Protein AF-A0AAW6KPS1-F1 (afdb_monomer)

Secondary structure (DSSP, 8-state):
-----HHHHHHHHHTTT-----EEEEETTEEEEE----------SHHHHHH-EEE-TTS-EEEHHHH---------S---EETTEE---------SS-HHHHHHHHHHHHTTS---TT------SHHHHHHHHHHHHHHHHHHHHHHHHHHHHHHHSSSHHHHHHHTTHHHHHHHHHHHHHHHT----HHHHHHHHHHHHHHHHHHHHHHHHHHHHHHTT--HHHHHHHHHHHHHHHHHHHHHHHHH-

Foldseek 3Di:
DQQDDPVLVVCVVVVLVDFDFPAWDDDPNDTHGHTDDDDRPDDPDQVSQQQDWDAGPVRDTDGCVVVDDDDDDDDDPDFDDDPNDTDDDDDDDDPDPCPPVVVVVVVVVVVPDDDDPPDDDDDDDPNVVQVVLVVVLVVVLVVVLVVQQVVVCVVVVHNPLSVVLCVCLVVLVVVLVVVCVVVVHDDGSVSSVVSSVSSVLSSVLSVQLSVQLVVVVVVPDDSVVSNVVSCVVSVVVNVVSVCVVVVD

Sequence (248 aa):
KLGLTASQISQALMKETSQAPLTTVKKDGKDLDVTIKTEEETYKSVKDLENKKITTPTGQEVKIGDVAKVKEGTTSDTISKRDGKIYADVTAEVTSDNVTAVSVDVQKNIDKIELPDNVTIDTGGVSADIEDSFTKLGLAMLAAVAIVYLVLVITFGGALAPFAILFSLPFTIIGALVGLYVSGETISLNAMIGMLMLIGIVVTNAIVLIDRVIHKEAEGLSTREALLEAGSTRLRPILMTAIATIGA

Radius of gyration: 36.43 Å; Cα contacts (8 Å, |Δi|>4): 151; chains: 1; bounding box: 69×39×101 Å

Mean predicted aligned error: 13.45 Å

Nearest PDB structures (foldseek):
  5t0o-assembly1_B  TM=7.099E-01  e=2.312E-05  Campylobacter jejuni
  8gjk-assembly1_A  TM=7.133E-01  e=1.063E-04  Campylobacter jejuni
  5lq3-assembly1_C  TM=7.470E-01  e=4.125E-04  Campylobacter jejuni
  7wlv-assembly2_E  TM=6.513E-01  e=4.888E-04  Burkholderia pseudomallei K96243
  8gk0-assembly1_B  TM=6.507E-01  e=2.817E-03  Campylobacter jejuni

Solvent-accessible surface area (backbone atoms only — not comparable to full-atom values): 15202 Å² total; per-residue (Å²): 141,68,87,72,49,74,67,59,57,50,48,70,60,46,64,73,77,53,76,64,64,76,48,73,46,81,54,97,92,38,82,40,76,42,57,76,86,67,84,75,84,75,72,88,45,74,66,54,54,32,63,37,71,45,74,33,94,85,70,48,76,43,39,38,53,82,77,44,88,85,76,92,79,90,75,77,95,69,86,50,67,59,95,88,38,80,60,81,91,83,86,82,85,80,91,59,94,56,55,68,63,52,52,52,55,50,48,61,55,54,75,69,56,89,67,62,100,88,61,82,90,77,82,69,62,72,66,40,55,48,51,53,48,52,53,53,50,53,51,48,48,54,50,48,52,52,51,51,42,52,54,35,28,67,72,66,74,40,64,64,65,35,50,61,42,56,66,49,49,65,57,53,52,52,50,51,53,51,48,30,61,74,72,70,50,71,95,40,74,67,52,51,54,51,50,55,50,47,53,55,54,54,44,53,57,39,50,59,43,51,52,44,24,52,52,33,38,74,75,68,40,53,71,70,55,14,47,52,53,30,47,66,67,44,47,61,60,51,51,52,52,51,50,49,65,73,74,106

Structure (mmCIF, N/CA/C/O backbone):
data_AF-A0AAW6KPS1-F1
#
_entry.id   AF-A0AAW6KPS1-F1
#
loop_
_atom_site.group_PDB
_atom_site.id
_atom_site.type_symbol
_atom_site.label_atom_id
_atom_site.label_alt_id
_atom_site.label_comp_id
_atom_site.label_asym_id
_atom_site.label_entity_id
_atom_site.label_seq_id
_atom_site.pdbx_PDB_ins_code
_atom_site.Cartn_x
_atom_site.Cartn_y
_atom_site.Cartn_z
_atom_site.occupancy
_atom_site.B_iso_or_equiv
_atom_site.auth_seq_id
_atom_site.auth_comp_id
_atom_site.auth_asym_id
_atom_site.auth_atom_id
_atom_site.pdbx_PDB_model_num
ATOM 1 N N . LYS A 1 1 ? -42.281 17.249 51.546 1.00 60.38 1 LYS A N 1
ATOM 2 C CA . LYS A 1 1 ? -42.516 16.682 52.899 1.00 60.38 1 LYS A CA 1
ATOM 3 C C . LYS A 1 1 ? -41.249 16.530 53.759 1.00 60.38 1 LYS A C 1
ATOM 5 O O . LYS A 1 1 ? -41.422 16.400 54.955 1.00 60.38 1 LYS A O 1
ATOM 10 N N . LEU A 1 2 ? -40.019 16.635 53.227 1.00 70.69 2 LEU A N 1
ATOM 11 C CA . LEU A 1 2 ? -38.772 16.620 54.030 1.00 70.69 2 LEU A CA 1
ATOM 12 C C . LEU A 1 2 ? -37.748 17.709 53.622 1.00 70.69 2 LEU A C 1
ATOM 14 O O . LEU A 1 2 ? -36.603 17.680 54.052 1.00 70.69 2 LEU A O 1
ATOM 18 N N . GLY A 1 3 ? -38.133 18.654 52.751 1.00 74.62 3 GLY A N 1
ATOM 19 C CA . GLY A 1 3 ? -37.259 19.753 52.300 1.00 74.62 3 GLY A CA 1
ATOM 20 C C . GLY A 1 3 ? -36.049 19.345 51.444 1.00 74.62 3 GLY A C 1
ATOM 21 O O . GLY A 1 3 ? -35.244 20.204 51.107 1.00 74.62 3 GLY A O 1
ATOM 22 N N . LEU A 1 4 ? -35.917 18.062 51.095 1.00 79.69 4 LEU A N 1
ATOM 23 C CA . LEU A 1 4 ? -34.820 17.532 50.286 1.00 79.69 4 LEU A CA 1
ATOM 24 C C . LEU A 1 4 ? -35.050 17.746 48.786 1.00 79.69 4 LEU A C 1
ATOM 26 O O . LEU A 1 4 ? -36.141 17.497 48.269 1.00 79.69 4 LEU A O 1
ATOM 30 N N . THR A 1 5 ? -33.992 18.153 48.091 1.00 85.06 5 THR A N 1
ATOM 31 C CA . THR A 1 5 ? -33.930 18.227 46.625 1.00 85.06 5 THR A CA 1
ATOM 32 C C . THR A 1 5 ? -33.219 17.003 46.048 1.00 85.06 5 THR A C 1
ATOM 34 O O . THR A 1 5 ? -32.382 16.393 46.713 1.00 85.06 5 THR A O 1
ATOM 37 N N . ALA A 1 6 ? -33.493 16.671 44.782 1.00 83.00 6 ALA A N 1
ATOM 38 C CA . ALA A 1 6 ? -32.802 15.578 44.089 1.00 83.00 6 ALA A CA 1
ATOM 39 C C . ALA A 1 6 ? -31.271 15.760 44.100 1.00 83.00 6 ALA A C 1
ATOM 41 O O . ALA A 1 6 ? -30.541 14.808 44.343 1.00 83.00 6 ALA A O 1
ATOM 42 N N . SER A 1 7 ? -30.793 16.999 43.940 1.00 81.62 7 SER A N 1
ATOM 43 C CA . SER A 1 7 ? -29.361 17.326 43.979 1.00 81.62 7 SER A CA 1
ATOM 44 C C . SER A 1 7 ? -28.717 17.022 45.339 1.00 81.62 7 SER A C 1
ATOM 46 O O . SER A 1 7 ? -27.614 16.485 45.390 1.00 81.62 7 SER A O 1
ATOM 48 N N . GLN A 1 8 ? -29.416 17.288 46.449 1.00 81.31 8 GLN A N 1
ATOM 49 C CA . GLN A 1 8 ? -28.918 16.973 47.797 1.00 81.31 8 GLN A CA 1
ATOM 50 C C . GLN A 1 8 ? -28.810 15.463 48.037 1.00 81.31 8 GLN A C 1
ATOM 52 O O . GLN A 1 8 ? -27.848 15.011 48.652 1.00 81.31 8 GLN A O 1
ATOM 57 N N . ILE A 1 9 ? -29.766 14.685 47.521 1.00 82.75 9 ILE A N 1
ATOM 58 C CA . ILE A 1 9 ? -29.731 13.219 47.593 1.00 82.75 9 ILE A CA 1
ATOM 59 C C . ILE A 1 9 ? -28.563 12.683 46.750 1.00 82.75 9 ILE A C 1
ATOM 61 O O . ILE A 1 9 ? -27.785 11.865 47.235 1.00 82.75 9 ILE A O 1
ATOM 65 N N . SER A 1 10 ? -28.376 13.197 45.529 1.00 81.44 10 SER A N 1
ATOM 66 C CA . SER A 1 10 ? -27.253 12.815 44.663 1.00 81.44 10 SER A CA 1
ATOM 67 C C . SER A 1 10 ? -25.896 13.164 45.274 1.00 81.44 10 SER A C 1
ATOM 69 O O . SER A 1 10 ? -25.000 12.331 45.269 1.00 81.44 10 SER A O 1
ATOM 71 N N . GLN A 1 11 ? -25.732 14.356 45.857 1.00 79.12 11 GLN A N 1
ATOM 72 C CA . GLN A 1 11 ? -24.479 14.742 46.515 1.00 79.12 11 GLN A CA 1
ATOM 73 C C . GLN A 1 11 ? -24.157 13.849 47.715 1.00 79.12 11 GLN A C 1
ATOM 75 O O . GLN A 1 11 ? -23.003 13.469 47.880 1.00 79.12 11 GLN A O 1
ATOM 80 N N . ALA A 1 12 ? -25.154 13.476 48.524 1.00 78.38 12 ALA A N 1
ATOM 81 C CA . ALA A 1 12 ? -24.959 12.561 49.649 1.00 78.38 12 ALA A CA 1
ATOM 82 C C . ALA A 1 12 ? -24.510 11.155 49.205 1.00 78.38 12 ALA A C 1
ATOM 84 O O . ALA A 1 12 ? -23.782 10.489 49.935 1.00 78.38 12 ALA A O 1
ATOM 85 N N . LEU A 1 13 ? -24.912 10.721 48.007 1.00 77.50 13 LEU A N 1
ATOM 86 C CA . LEU A 1 13 ? -24.476 9.459 47.404 1.00 77.50 13 LEU A CA 1
ATOM 87 C C . LEU A 1 13 ? -23.103 9.571 46.717 1.00 77.50 13 LEU A C 1
ATOM 89 O O . LEU A 1 13 ? -22.304 8.650 46.808 1.00 77.50 13 LEU A O 1
ATOM 93 N N . MET A 1 14 ? -22.797 10.702 46.072 1.00 68.31 14 MET A N 1
ATOM 94 C CA . MET A 1 14 ? -21.540 10.902 45.331 1.00 68.31 14 MET A CA 1
ATOM 95 C C . MET A 1 14 ? -20.333 11.223 46.222 1.00 68.31 14 MET A C 1
ATOM 97 O O . MET A 1 14 ? -19.199 10.948 45.830 1.00 68.31 14 MET A O 1
ATOM 101 N N . LYS A 1 15 ? -20.552 11.816 47.404 1.00 63.25 15 LYS A N 1
ATOM 102 C CA . LYS A 1 15 ? -19.477 12.269 48.309 1.00 63.25 15 LYS A CA 1
ATOM 103 C C . LYS A 1 15 ? -18.583 11.130 48.819 1.00 63.25 15 LYS A C 1
ATOM 105 O O . LYS A 1 15 ? -17.472 11.398 49.257 1.00 63.25 15 LYS A O 1
ATOM 110 N N . GLU A 1 16 ? -19.054 9.889 48.748 1.00 59.72 16 GLU A N 1
ATOM 111 C CA . GLU A 1 16 ? -18.288 8.693 49.122 1.00 59.72 16 GLU A CA 1
ATOM 112 C C . GLU A 1 16 ? -17.584 8.019 47.942 1.00 59.72 16 GLU A C 1
ATOM 114 O O . GLU A 1 16 ? -16.563 7.373 48.142 1.00 59.72 16 GLU A O 1
ATOM 119 N N . THR A 1 17 ? -18.075 8.188 46.712 1.00 57.41 17 THR A N 1
ATOM 120 C CA . THR A 1 17 ? -17.487 7.536 45.528 1.00 57.41 17 THR A CA 1
ATOM 121 C C . THR A 1 17 ? -16.311 8.325 44.941 1.00 57.41 17 THR A C 1
ATOM 123 O O . THR A 1 17 ? -15.482 7.760 44.237 1.00 57.41 17 THR A O 1
ATOM 126 N N . SER A 1 18 ? -16.206 9.630 45.222 1.00 56.53 18 SER A N 1
ATOM 127 C CA . SER A 1 18 ? -15.164 10.497 44.658 1.00 56.53 18 SER A CA 1
ATOM 128 C C . SER A 1 18 ? -14.211 11.014 45.738 1.00 56.53 18 SER A C 1
ATOM 130 O O . SER A 1 18 ? -14.524 11.974 46.443 1.00 56.53 18 SER A O 1
ATOM 132 N N . GLN A 1 19 ? -13.012 10.430 45.826 1.00 62.53 19 GLN A N 1
ATOM 133 C CA . GLN A 1 19 ? -11.912 10.934 46.658 1.00 62.53 19 GLN A CA 1
ATOM 134 C C . GLN A 1 19 ? -11.287 12.182 46.015 1.00 62.53 19 GLN A C 1
ATOM 136 O O . GLN A 1 19 ? -10.220 12.124 45.408 1.00 62.53 19 GLN A O 1
ATOM 141 N N . ALA A 1 20 ? -11.967 13.324 46.110 1.00 67.31 20 ALA A N 1
ATOM 142 C CA . ALA A 1 20 ? -11.367 14.590 45.704 1.00 67.31 20 ALA A CA 1
ATOM 143 C C . ALA A 1 20 ? -10.160 14.916 46.613 1.00 67.31 20 ALA A C 1
ATOM 145 O O . ALA A 1 20 ? -10.249 14.718 47.832 1.00 67.31 20 ALA A O 1
ATOM 146 N N . PRO A 1 21 ? -9.040 15.417 46.061 1.00 74.62 21 PRO A N 1
ATOM 147 C CA . PRO A 1 21 ? -7.903 15.845 46.866 1.00 74.62 21 PRO A CA 1
ATOM 148 C C . PRO A 1 21 ? -8.299 17.035 47.742 1.00 74.62 21 PRO A C 1
ATOM 150 O O . PRO A 1 21 ? -8.925 17.988 47.282 1.00 74.62 21 PRO A O 1
ATOM 153 N N . LEU A 1 22 ? -7.963 16.965 49.030 1.00 79.62 22 LEU A N 1
ATOM 154 C CA . LEU A 1 22 ? -8.301 18.004 50.008 1.00 79.62 22 LEU A CA 1
ATOM 155 C C . LEU A 1 22 ? -7.298 19.150 49.988 1.00 79.62 22 LEU A C 1
ATOM 157 O O . LEU A 1 22 ? -7.648 20.294 50.265 1.00 79.62 22 LEU A O 1
ATOM 161 N N . THR A 1 23 ? -6.038 18.821 49.719 1.00 83.50 23 THR A N 1
ATOM 162 C CA . THR A 1 23 ? -4.939 19.774 49.611 1.00 83.50 23 THR A CA 1
ATOM 163 C C . THR A 1 23 ? -3.799 19.148 48.820 1.00 83.50 23 THR A C 1
ATOM 165 O O . THR A 1 23 ? -3.773 17.935 48.610 1.00 83.50 23 THR A O 1
ATOM 168 N N . THR A 1 24 ? -2.835 19.968 48.430 1.00 86.88 24 THR A N 1
ATOM 169 C CA . THR A 1 24 ? -1.625 19.546 47.731 1.00 86.88 24 THR A CA 1
ATOM 170 C C . THR A 1 24 ? -0.416 19.951 48.575 1.00 86.88 24 THR A C 1
ATOM 172 O O . THR A 1 24 ? -0.350 21.068 49.090 1.00 86.88 24 THR A O 1
ATOM 175 N N . VAL A 1 25 ? 0.542 19.044 48.760 1.00 90.69 25 VAL A N 1
ATOM 176 C CA . VAL A 1 25 ? 1.755 19.255 49.563 1.00 90.69 25 VAL A CA 1
ATOM 177 C C . VAL A 1 25 ? 2.986 19.109 48.677 1.00 90.69 25 VAL A C 1
ATOM 179 O O . VAL A 1 25 ? 3.124 18.122 47.960 1.00 90.69 25 VAL A O 1
ATOM 182 N N . LYS A 1 26 ? 3.922 20.061 48.761 1.00 88.81 26 LYS A N 1
ATOM 183 C CA . LYS A 1 26 ? 5.219 19.954 48.081 1.00 88.81 26 LYS A CA 1
ATOM 184 C C . LYS A 1 26 ? 6.165 19.036 48.837 1.00 88.81 26 LYS A C 1
ATOM 186 O O . LYS A 1 26 ? 6.551 19.338 49.965 1.00 88.81 26 LYS A O 1
ATOM 191 N N . LYS A 1 27 ? 6.608 17.965 48.181 1.00 88.94 27 LYS A N 1
ATOM 192 C CA . LYS A 1 27 ? 7.679 17.089 48.662 1.00 88.94 27 LYS A CA 1
ATOM 193 C C . LYS A 1 27 ? 8.639 16.785 47.516 1.00 88.94 27 LYS A C 1
ATOM 195 O O . LYS A 1 27 ? 8.206 16.447 46.420 1.00 88.94 27 LYS A O 1
ATOM 200 N N . ASP A 1 28 ? 9.937 16.961 47.752 1.00 85.25 28 ASP A N 1
ATOM 201 C CA . ASP A 1 28 ? 11.000 16.700 46.766 1.00 85.25 28 ASP A CA 1
ATOM 202 C C . ASP A 1 28 ? 10.804 17.435 45.421 1.00 85.25 28 ASP A C 1
ATOM 204 O O . ASP A 1 28 ? 11.068 16.904 44.345 1.00 85.25 28 ASP A O 1
ATOM 208 N N . GLY A 1 29 ? 10.291 18.672 45.478 1.00 87.06 29 GLY A N 1
ATOM 209 C CA . GLY A 1 29 ? 10.022 19.500 44.295 1.00 87.06 29 GLY A CA 1
ATOM 210 C C . GLY A 1 29 ? 8.786 19.093 43.483 1.00 87.06 29 GLY A C 1
ATOM 211 O O . GLY A 1 29 ? 8.522 19.716 42.458 1.00 87.06 29 GLY A O 1
ATOM 212 N N . LYS A 1 30 ? 8.020 18.091 43.936 1.00 83.81 30 LYS A N 1
ATOM 213 C CA . LYS A 1 30 ? 6.771 17.640 43.313 1.00 83.81 30 LYS A CA 1
ATOM 214 C C . LYS A 1 30 ? 5.569 17.996 44.183 1.00 83.81 30 LYS A C 1
ATOM 216 O O . LYS A 1 30 ? 5.626 17.890 45.408 1.00 83.81 30 LYS A O 1
ATOM 221 N N . ASP A 1 31 ? 4.493 18.404 43.528 1.00 88.44 31 ASP A N 1
ATOM 222 C CA . ASP A 1 31 ? 3.187 18.626 44.139 1.00 88.44 31 ASP A CA 1
ATOM 223 C C . ASP A 1 31 ? 2.493 17.264 44.324 1.00 88.44 31 ASP A C 1
ATOM 225 O O . ASP A 1 31 ? 2.312 16.523 43.358 1.00 88.44 31 ASP A O 1
ATOM 229 N N . LEU A 1 32 ? 2.179 16.895 45.570 1.00 87.38 32 LEU A N 1
ATOM 230 C CA . LEU A 1 32 ? 1.499 15.647 45.925 1.00 87.38 32 LEU A CA 1
ATOM 231 C C . LEU A 1 32 ? 0.097 15.938 46.449 1.00 87.38 32 LEU A C 1
ATOM 233 O O . LEU A 1 32 ? -0.059 16.666 47.428 1.00 87.38 32 LEU A O 1
ATOM 237 N N . ASP A 1 33 ? -0.907 15.315 45.849 1.00 86.81 33 ASP A N 1
ATOM 238 C CA . ASP A 1 33 ? -2.288 15.416 46.304 1.00 86.81 33 ASP A CA 1
ATOM 239 C C . ASP A 1 33 ? -2.530 14.580 47.565 1.00 86.81 33 ASP A C 1
ATOM 241 O O . ASP A 1 33 ? -2.161 13.407 47.652 1.00 86.81 33 ASP A O 1
ATOM 245 N N . VAL A 1 34 ? -3.165 15.195 48.561 1.00 83.81 34 VAL A N 1
ATOM 246 C CA . VAL A 1 34 ? -3.537 14.566 49.828 1.00 83.81 34 VAL A CA 1
ATOM 247 C C . VAL A 1 34 ? -5.032 14.274 49.808 1.00 83.81 34 VAL A C 1
ATOM 249 O O . VAL A 1 34 ? -5.863 15.183 49.869 1.00 83.81 34 VAL A O 1
ATOM 252 N N . THR A 1 35 ? -5.379 12.992 49.754 1.00 81.12 35 THR A N 1
ATOM 253 C CA . THR A 1 35 ? -6.754 12.493 49.863 1.00 81.12 35 THR A CA 1
ATOM 254 C C . THR A 1 35 ? -6.971 11.836 51.227 1.00 81.12 35 THR A C 1
ATOM 256 O O . THR A 1 35 ? -6.066 11.219 51.793 1.00 81.12 35 THR A O 1
ATOM 259 N N . ILE A 1 36 ? -8.179 11.960 51.783 1.00 75.06 36 ILE A N 1
ATOM 260 C CA . ILE A 1 36 ? -8.591 11.125 52.918 1.00 75.06 36 ILE A CA 1
ATOM 261 C C . ILE A 1 36 ? -9.106 9.810 52.347 1.00 75.06 36 ILE A C 1
ATOM 263 O O . ILE A 1 36 ? -10.077 9.785 51.592 1.00 75.06 36 ILE A O 1
ATOM 267 N N . LYS A 1 37 ? -8.450 8.715 52.730 1.00 66.12 37 LYS A N 1
ATOM 268 C CA . LYS A 1 37 ? -8.928 7.368 52.445 1.00 66.12 37 LYS A CA 1
ATOM 269 C C . LYS A 1 37 ? -10.034 7.028 53.443 1.00 66.12 37 LYS A C 1
ATOM 271 O O . LYS A 1 37 ? -9.753 6.557 54.542 1.00 66.12 37 LYS A O 1
ATOM 276 N N . THR A 1 38 ? -11.275 7.323 53.078 1.00 65.88 38 THR A N 1
ATOM 277 C CA . THR A 1 38 ? -12.450 6.803 53.788 1.00 65.88 38 THR A CA 1
ATOM 278 C C . THR A 1 38 ? -12.628 5.327 53.425 1.00 65.88 38 THR A C 1
ATOM 280 O O . THR A 1 38 ? -12.284 4.925 52.311 1.00 65.88 38 THR A O 1
ATOM 283 N N . GLU A 1 39 ? -13.106 4.502 54.360 1.00 62.28 39 GLU A N 1
ATOM 284 C CA . GLU A 1 39 ? -13.514 3.129 54.043 1.00 62.28 39 GLU A CA 1
ATOM 285 C C . GLU A 1 39 ? -14.588 3.181 52.950 1.00 62.28 39 GLU A C 1
ATOM 287 O O . GLU A 1 39 ? -15.591 3.879 53.094 1.00 62.28 39 GLU A O 1
ATOM 292 N N . GLU A 1 40 ? -14.347 2.506 51.826 1.00 61.50 40 GLU A N 1
ATOM 293 C CA . GLU A 1 40 ? -15.327 2.428 50.746 1.00 61.50 40 GLU A CA 1
ATOM 294 C C . GLU A 1 40 ? -16.545 1.650 51.251 1.00 61.50 40 GLU A C 1
ATOM 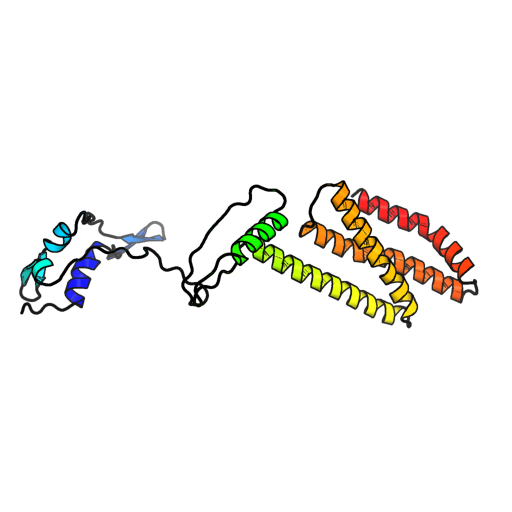296 O O . GLU A 1 40 ? -16.495 0.425 51.399 1.00 61.50 40 GLU A O 1
ATOM 301 N N . GLU A 1 41 ? -17.651 2.349 51.514 1.00 62.84 41 GLU A N 1
ATOM 302 C CA . GLU A 1 41 ? -18.930 1.690 51.753 1.00 62.84 41 GLU A CA 1
ATOM 303 C C . GLU A 1 41 ? -19.358 0.967 50.472 1.00 62.84 41 GLU A C 1
ATOM 305 O O . GLU A 1 41 ? -19.857 1.559 49.515 1.00 62.84 41 GLU A O 1
ATOM 310 N N . THR A 1 42 ? -19.127 -0.343 50.434 1.00 62.47 42 THR A N 1
ATOM 311 C CA . THR A 1 42 ? -19.532 -1.183 49.310 1.00 62.47 42 THR A CA 1
ATOM 312 C C . THR A 1 42 ? -20.980 -1.611 49.504 1.00 62.47 42 THR A C 1
ATOM 314 O O . THR A 1 42 ? -21.294 -2.409 50.390 1.00 62.47 42 THR A O 1
ATOM 317 N N . TYR A 1 43 ? -21.875 -1.117 48.652 1.00 72.44 43 TYR A N 1
ATOM 318 C CA . TYR A 1 43 ? -23.265 -1.569 48.627 1.00 72.44 43 TYR A CA 1
ATOM 319 C C . TYR A 1 43 ? -23.349 -2.927 47.934 1.00 72.44 43 TYR A C 1
ATOM 321 O O . TYR A 1 43 ? -23.172 -3.026 46.722 1.00 72.44 43 TYR A O 1
ATOM 329 N N . LYS A 1 44 ? -23.604 -3.989 48.703 1.00 73.88 44 LYS A N 1
ATOM 330 C CA . LYS A 1 44 ? -23.701 -5.359 48.172 1.00 73.88 44 LYS A CA 1
ATOM 331 C C . LYS A 1 44 ? -25.106 -5.698 47.686 1.00 73.88 44 LYS A C 1
ATOM 333 O O . LYS A 1 44 ? -25.280 -6.657 46.942 1.00 73.88 44 LYS A O 1
ATOM 338 N N . SER A 1 45 ? -26.111 -4.940 48.118 1.00 80.25 45 SER A N 1
ATOM 339 C CA . SER A 1 45 ? -27.501 -5.161 47.747 1.00 80.25 45 SER A CA 1
ATOM 340 C C . SER A 1 45 ? -28.307 -3.864 47.674 1.00 80.25 45 SER A C 1
ATOM 342 O O . SER A 1 45 ? -27.993 -2.865 48.322 1.00 80.25 45 SER A O 1
ATOM 344 N N . VAL A 1 46 ? -29.421 -3.908 46.937 1.00 81.75 46 VAL A N 1
ATOM 345 C CA . VAL A 1 46 ? -30.414 -2.820 46.880 1.00 81.75 46 VAL A CA 1
ATOM 346 C C . VAL A 1 46 ? -30.904 -2.427 48.280 1.00 81.75 46 VAL A C 1
ATOM 348 O O . VAL A 1 46 ? -31.090 -1.245 48.560 1.00 81.75 46 VAL A O 1
ATOM 351 N N . LYS A 1 47 ? -31.042 -3.398 49.192 1.00 83.12 47 LYS A N 1
ATOM 352 C CA . LYS A 1 47 ? -31.474 -3.154 50.576 1.00 83.12 47 LYS A CA 1
ATOM 353 C C . LYS A 1 47 ? -30.465 -2.344 51.385 1.00 83.12 47 LYS A C 1
ATOM 355 O O . LYS A 1 47 ? -30.878 -1.627 52.297 1.00 83.12 47 LYS A O 1
ATOM 360 N N . ASP A 1 48 ? -29.176 -2.449 51.076 1.00 83.94 48 ASP A N 1
ATOM 361 C CA . ASP A 1 48 ? -28.137 -1.675 51.761 1.00 83.94 48 ASP A CA 1
ATOM 362 C C . ASP A 1 48 ? -28.265 -0.193 51.390 1.00 83.94 4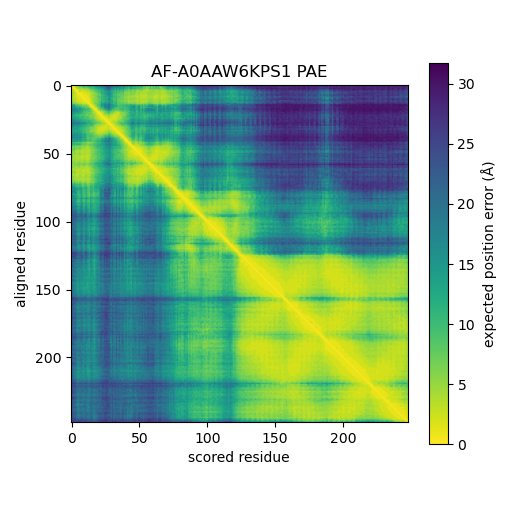8 ASP A C 1
ATOM 364 O O . ASP A 1 48 ? -28.247 0.674 52.261 1.00 83.94 48 ASP A O 1
ATOM 368 N N . LEU A 1 49 ? -28.526 0.086 50.107 1.00 82.62 49 LEU A N 1
ATOM 369 C CA . LEU A 1 49 ? -28.820 1.434 49.619 1.00 82.62 49 LEU A CA 1
ATOM 370 C C . LEU A 1 49 ? -30.136 1.980 50.180 1.00 82.62 49 LEU A C 1
ATOM 372 O O . LEU A 1 49 ? -30.182 3.126 50.613 1.00 82.62 49 LEU A O 1
ATOM 376 N N . GLU A 1 50 ? -31.204 1.179 50.219 1.00 85.44 50 GLU A N 1
ATOM 377 C CA . GLU A 1 50 ? -32.505 1.612 50.751 1.00 85.44 50 GLU A CA 1
ATOM 378 C C . GLU A 1 50 ? -32.457 1.952 52.246 1.00 85.44 50 GLU A C 1
ATOM 380 O O . GLU A 1 50 ? -33.143 2.876 52.689 1.00 85.44 50 GLU A O 1
ATOM 385 N N . ASN A 1 51 ? -31.650 1.225 53.025 1.00 86.56 51 ASN A N 1
ATOM 386 C CA . ASN A 1 51 ? -31.494 1.454 54.461 1.00 86.56 51 ASN A CA 1
ATOM 387 C C . ASN A 1 51 ? -30.498 2.560 54.808 1.00 86.56 51 ASN A C 1
ATOM 389 O O . ASN A 1 51 ? -30.456 2.973 55.973 1.00 86.56 51 ASN A O 1
ATOM 393 N N . LYS A 1 52 ? -29.730 3.057 53.832 1.00 83.88 52 LYS A N 1
ATOM 394 C CA . LYS A 1 52 ? -28.811 4.168 54.050 1.00 83.88 52 LYS A CA 1
ATOM 395 C C . LYS A 1 52 ? -29.585 5.400 54.503 1.00 83.88 52 LYS A C 1
ATOM 397 O O . LYS A 1 52 ? -30.645 5.730 53.965 1.00 83.88 52 LYS A O 1
ATOM 402 N N . LYS A 1 53 ? -29.056 6.076 55.518 1.00 86.44 53 LYS A N 1
ATOM 403 C CA . LYS A 1 53 ? -29.649 7.288 56.076 1.00 86.44 53 LYS A CA 1
ATOM 404 C C . LYS A 1 53 ? -29.002 8.521 55.466 1.00 86.44 53 LYS A C 1
ATOM 406 O O . LYS A 1 53 ? -27.784 8.589 55.342 1.00 86.44 53 LYS A O 1
ATOM 411 N N . ILE A 1 54 ? -29.823 9.507 55.132 1.00 85.25 54 ILE A N 1
ATOM 412 C CA . ILE A 1 54 ? -29.388 10.831 54.696 1.00 85.25 54 ILE A CA 1
ATOM 413 C C . ILE A 1 54 ? -29.917 11.888 55.665 1.00 85.25 54 ILE A C 1
ATOM 415 O O . ILE A 1 54 ? -31.053 11.809 56.141 1.00 85.25 54 ILE A O 1
ATOM 419 N N . THR A 1 55 ? -29.095 12.890 55.955 1.00 84.31 55 THR A N 1
ATOM 420 C CA . THR A 1 55 ? -29.468 13.992 56.845 1.00 84.31 55 THR A CA 1
ATOM 421 C C . THR A 1 55 ? -30.163 15.088 56.045 1.00 84.31 55 THR A C 1
ATOM 423 O O . THR A 1 55 ? -29.610 15.644 55.096 1.00 84.31 55 THR A O 1
ATOM 426 N N . THR A 1 56 ? -31.396 15.409 56.423 1.00 82.75 56 THR A N 1
ATOM 427 C CA . THR A 1 56 ? -32.155 16.534 55.862 1.00 82.75 56 THR A CA 1
ATOM 428 C C . THR A 1 56 ? -31.522 17.877 56.253 1.00 82.75 56 THR A C 1
ATOM 430 O O . THR A 1 56 ? -30.866 17.966 57.293 1.00 82.75 56 THR A O 1
ATOM 433 N N . PRO A 1 57 ? -31.782 18.972 55.511 1.00 78.94 57 PRO A N 1
ATOM 434 C CA . PRO A 1 57 ? -31.373 20.322 55.921 1.00 78.94 57 PRO A CA 1
ATOM 435 C C . PRO A 1 57 ? -31.911 20.735 57.301 1.00 78.94 57 PRO A C 1
ATOM 437 O O . PRO A 1 57 ? -31.347 21.598 57.962 1.00 78.94 57 PRO A O 1
ATOM 440 N N . THR A 1 58 ? -32.998 20.098 57.742 1.00 80.19 58 THR A N 1
ATOM 441 C CA . THR A 1 58 ? -33.613 20.256 59.065 1.00 80.19 58 THR A CA 1
ATOM 442 C C . THR A 1 58 ? -32.983 19.379 60.159 1.00 80.19 58 THR A C 1
ATOM 444 O O . THR A 1 58 ? -33.495 19.351 61.273 1.00 80.19 58 THR A O 1
ATOM 447 N N . GLY A 1 59 ? -31.908 18.638 59.861 1.00 78.75 59 GLY A N 1
ATOM 448 C CA . GLY A 1 59 ? -31.175 17.794 60.816 1.00 78.75 59 GLY A CA 1
ATOM 449 C C . GLY A 1 59 ? -31.798 16.423 61.108 1.00 78.75 59 GLY A C 1
ATOM 450 O O . GLY A 1 59 ? -31.255 15.665 61.902 1.00 78.75 59 GLY A O 1
ATOM 451 N N . GLN A 1 60 ? -32.922 16.079 60.476 1.00 84.19 60 GLN A N 1
ATOM 452 C CA . GLN A 1 60 ? -33.559 14.764 60.615 1.00 84.19 60 GLN A CA 1
ATOM 453 C C . GLN A 1 60 ? -32.874 13.735 59.712 1.00 84.19 60 GLN A C 1
ATOM 455 O O . GLN A 1 60 ? -32.624 14.036 58.544 1.00 84.19 60 GLN A O 1
ATOM 460 N N . GLU A 1 61 ? -32.632 12.530 60.223 1.00 85.44 61 GLU A N 1
ATOM 461 C CA . GLU A 1 61 ? -32.175 11.389 59.425 1.00 85.44 61 GLU A CA 1
ATOM 462 C C . GLU A 1 61 ? -33.363 10.676 58.777 1.00 85.44 61 GLU A C 1
ATOM 464 O O . GLU A 1 61 ? -34.313 10.292 59.461 1.00 85.44 61 GLU A O 1
ATOM 469 N N . VAL A 1 62 ? -33.296 10.456 57.468 1.00 87.19 62 VAL A N 1
ATOM 470 C CA . VAL A 1 62 ? -34.318 9.717 56.713 1.00 87.19 62 VAL A CA 1
ATOM 471 C C . VAL A 1 62 ? -33.670 8.643 55.854 1.00 87.19 62 VAL A C 1
ATOM 473 O O . VAL A 1 62 ? -32.561 8.837 55.359 1.00 87.19 62 VAL A O 1
ATOM 476 N N . LYS A 1 63 ? -34.337 7.496 55.691 1.00 88.56 63 LYS A N 1
ATOM 477 C CA . LYS A 1 63 ? -33.826 6.415 54.842 1.00 88.56 63 LYS A CA 1
ATOM 478 C C . LYS A 1 63 ? -34.042 6.744 53.370 1.00 88.56 63 LYS A C 1
ATOM 480 O O . LYS A 1 63 ? -35.057 7.342 53.012 1.00 88.56 63 LYS A O 1
ATOM 485 N N . ILE A 1 64 ? -33.131 6.303 52.504 1.00 85.81 64 ILE A N 1
ATOM 486 C CA . ILE A 1 64 ? -33.265 6.497 51.053 1.00 85.81 64 ILE A CA 1
ATOM 487 C C . ILE A 1 64 ? -34.540 5.833 50.523 1.00 85.81 64 ILE A C 1
ATOM 489 O O . ILE A 1 64 ? -35.236 6.443 49.714 1.00 85.81 64 ILE A O 1
ATOM 493 N N . GLY A 1 65 ? -34.905 4.649 51.026 1.00 84.50 65 GLY A N 1
ATOM 494 C CA . GLY A 1 65 ? -36.139 3.960 50.627 1.00 84.50 65 GLY A CA 1
ATOM 495 C C . GLY A 1 65 ? -37.433 4.737 50.923 1.00 84.50 65 GLY A C 1
ATOM 496 O O . GLY A 1 65 ? -38.435 4.536 50.240 1.00 84.50 65 GLY A O 1
ATOM 497 N N . ASP A 1 66 ? -37.411 5.670 51.883 1.00 86.88 66 ASP A N 1
ATOM 498 C CA . ASP A 1 66 ? -38.575 6.501 52.229 1.00 86.88 66 ASP A CA 1
ATOM 499 C C . ASP A 1 66 ? -38.742 7.704 51.281 1.00 86.88 66 ASP A C 1
ATOM 501 O O . ASP A 1 66 ? -39.805 8.331 51.235 1.00 86.88 66 ASP A O 1
ATOM 505 N N . VAL A 1 67 ? -37.692 8.052 50.528 1.00 85.69 67 VAL A N 1
ATOM 506 C CA . VAL A 1 67 ? -37.642 9.246 49.665 1.00 85.69 67 VAL A CA 1
ATOM 507 C C . VAL A 1 67 ? -37.413 8.932 48.187 1.00 85.69 67 VAL A C 1
ATOM 509 O O . VAL A 1 67 ? -37.694 9.781 47.340 1.00 85.69 67 VAL A O 1
ATOM 512 N N . ALA A 1 68 ? -36.925 7.736 47.858 1.00 84.56 68 ALA A N 1
ATOM 513 C CA . ALA A 1 68 ? -36.594 7.314 46.506 1.00 84.56 68 ALA A CA 1
ATOM 514 C C . ALA A 1 68 ? -36.868 5.819 46.301 1.00 84.56 68 ALA A C 1
ATOM 516 O O . ALA A 1 68 ? -36.752 5.007 47.214 1.00 84.56 68 ALA A O 1
ATOM 517 N N . LYS A 1 69 ? -37.201 5.446 45.061 1.00 85.56 69 LYS A N 1
ATOM 518 C CA . LYS A 1 69 ? -37.355 4.045 44.662 1.00 85.56 69 LYS A CA 1
ATOM 519 C C . LYS A 1 69 ? -36.044 3.545 44.072 1.00 85.56 69 LYS A C 1
ATOM 521 O O . LYS A 1 69 ? -35.665 3.986 42.988 1.00 85.56 69 LYS A O 1
ATOM 526 N N . VAL A 1 70 ? -35.388 2.616 44.757 1.00 84.38 70 VAL A N 1
ATOM 527 C CA . VAL A 1 70 ? -34.167 1.979 44.260 1.00 84.38 70 VAL A CA 1
ATOM 528 C C . VAL A 1 70 ? -34.561 0.790 43.383 1.00 84.38 70 VAL A C 1
ATOM 530 O O . VAL A 1 70 ? -35.445 0.006 43.727 1.00 84.38 70 VAL A O 1
ATOM 533 N N . LYS A 1 71 ? -33.963 0.692 42.196 1.00 84.38 71 LYS A N 1
ATOM 534 C CA . LYS A 1 71 ? -34.140 -0.443 41.288 1.00 84.38 71 LYS A CA 1
ATOM 535 C C . LYS A 1 71 ? -32.779 -0.892 40.803 1.00 84.38 71 LYS A C 1
ATOM 537 O O . LYS A 1 71 ? -31.960 -0.059 40.426 1.00 84.38 71 LYS A O 1
ATOM 542 N N . GLU A 1 72 ? -32.583 -2.197 40.780 1.00 82.81 72 GLU A N 1
ATOM 543 C CA . GLU A 1 72 ? -31.451 -2.793 40.093 1.00 82.81 72 GLU A CA 1
ATOM 544 C C . GLU A 1 72 ? -31.674 -2.705 38.582 1.00 82.81 72 GLU A C 1
ATOM 546 O O . GLU A 1 72 ? -32.792 -2.886 38.086 1.00 82.81 72 GLU A O 1
ATOM 551 N N . GLY A 1 73 ? -30.615 -2.375 37.857 1.00 81.19 73 GLY A N 1
ATOM 552 C CA . GLY A 1 73 ? -30.626 -2.267 36.411 1.00 81.19 73 GLY A CA 1
ATOM 553 C C . GLY A 1 73 ? -29.216 -2.431 35.877 1.00 81.19 73 GLY A C 1
ATOM 554 O O . GLY A 1 73 ? -28.242 -2.154 36.573 1.00 81.19 73 GLY A O 1
ATOM 555 N N . THR A 1 74 ? -29.115 -2.892 34.640 1.00 77.31 74 THR A N 1
ATOM 556 C CA . THR A 1 74 ? -27.837 -3.039 33.948 1.00 77.31 74 THR A CA 1
ATOM 557 C C . THR A 1 74 ? -27.621 -1.814 33.071 1.00 77.31 74 THR A C 1
ATOM 559 O O . THR A 1 74 ? -28.505 -1.432 32.304 1.00 77.31 74 THR A O 1
ATOM 562 N N . THR A 1 75 ? -26.455 -1.190 33.185 1.00 76.56 75 THR A N 1
ATOM 563 C CA . THR A 1 75 ? -26.011 -0.103 32.306 1.00 76.56 75 THR A CA 1
ATOM 564 C C . THR A 1 75 ? -24.596 -0.405 31.837 1.00 76.56 75 THR A C 1
ATOM 566 O O . THR A 1 75 ? -23.885 -1.165 32.487 1.00 76.56 75 THR A O 1
ATOM 569 N N . SER A 1 76 ? -24.185 0.161 30.704 1.00 71.62 76 SER A N 1
ATOM 570 C CA . SER A 1 76 ? -22.792 0.070 30.272 1.00 71.62 76 SER A CA 1
ATOM 571 C C . SER A 1 76 ? -21.899 0.851 31.232 1.00 71.62 76 SER A C 1
ATOM 573 O O . SER A 1 76 ? -22.159 2.028 31.490 1.00 71.62 76 SER A O 1
ATOM 575 N N . ASP A 1 77 ? -20.827 0.215 31.699 1.00 72.12 77 ASP A N 1
ATOM 576 C CA . ASP A 1 77 ? -19.810 0.854 32.545 1.00 72.12 77 ASP A CA 1
ATOM 577 C C . ASP A 1 77 ? -19.029 1.937 31.789 1.00 72.12 77 ASP A C 1
ATOM 579 O O . ASP A 1 77 ? -18.446 2.844 32.378 1.00 72.12 77 ASP A O 1
ATOM 583 N N . THR A 1 78 ? -18.998 1.857 30.458 1.00 75.50 78 THR A N 1
ATOM 584 C CA . THR A 1 78 ? -18.321 2.819 29.587 1.00 75.50 78 THR A CA 1
ATOM 585 C C . THR A 1 78 ? -19.130 3.032 28.315 1.00 75.50 78 THR A C 1
ATOM 587 O O . THR A 1 78 ? -19.627 2.082 27.712 1.00 75.50 78 THR A O 1
ATOM 590 N N . ILE A 1 79 ? -19.266 4.294 27.904 1.00 81.88 79 ILE A N 1
ATOM 591 C CA . ILE A 1 79 ? -19.893 4.676 26.636 1.00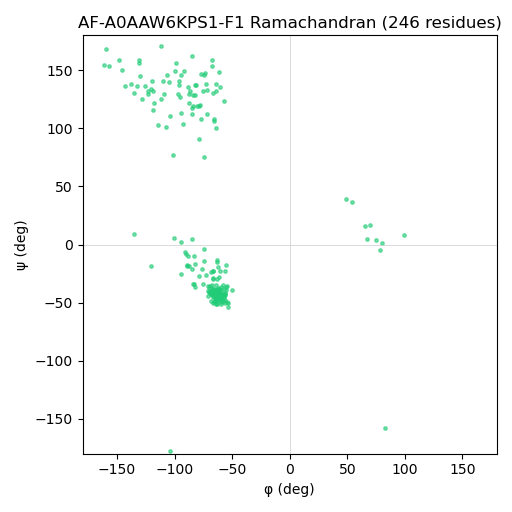 81.88 79 ILE A CA 1
ATOM 592 C C . ILE A 1 79 ? -18.785 5.136 25.694 1.00 81.88 79 ILE A C 1
ATOM 594 O O . ILE A 1 79 ? -18.312 6.270 25.784 1.00 81.88 79 ILE A O 1
ATOM 598 N N . SER A 1 80 ? -18.390 4.256 24.780 1.00 83.50 80 SER A N 1
ATOM 599 C CA . SER A 1 80 ? -17.402 4.564 23.750 1.00 83.50 80 SER A CA 1
ATOM 600 C C . SER A 1 80 ? -18.066 5.294 22.586 1.00 83.50 80 SER A C 1
ATOM 602 O O . SER A 1 80 ? -19.091 4.855 22.059 1.00 83.50 80 SER A O 1
ATOM 604 N N . LYS A 1 81 ? -17.496 6.438 22.189 1.00 85.56 81 LYS A N 1
ATOM 605 C CA . LYS A 1 81 ? -17.961 7.224 21.039 1.00 85.56 81 LYS A CA 1
ATOM 606 C C . LYS A 1 81 ? -16.833 7.490 20.047 1.00 85.56 81 LYS A C 1
ATOM 608 O O . LYS A 1 81 ? -15.739 7.857 20.464 1.00 85.56 81 LYS A O 1
ATOM 613 N N . ARG A 1 82 ? -17.121 7.341 18.754 1.00 82.25 82 ARG A N 1
ATOM 614 C CA . ARG A 1 82 ? -16.247 7.704 17.628 1.00 82.25 82 ARG A CA 1
ATOM 615 C C . ARG A 1 82 ? -17.067 8.581 16.689 1.00 82.25 82 ARG A C 1
ATOM 617 O O . ARG A 1 82 ? -18.202 8.238 16.369 1.00 82.25 82 ARG A O 1
ATOM 624 N N . ASP A 1 83 ? -16.557 9.771 16.378 1.00 81.81 83 ASP A N 1
ATOM 625 C CA . ASP A 1 83 ? -17.248 10.785 15.562 1.00 81.81 83 ASP A CA 1
ATOM 626 C C . ASP A 1 83 ? -18.696 11.073 16.005 1.00 81.81 83 ASP A C 1
ATOM 628 O O . ASP A 1 83 ? -19.617 11.236 15.207 1.00 81.81 83 ASP A O 1
ATOM 632 N N . GLY A 1 84 ? -18.918 11.098 17.324 1.00 82.75 84 GLY A N 1
ATOM 633 C CA . GLY A 1 84 ? -20.226 11.371 17.928 1.00 82.75 84 GLY A CA 1
ATOM 634 C C . GLY A 1 84 ? -21.210 10.194 17.928 1.00 82.75 84 GLY A C 1
ATOM 635 O O . GLY A 1 84 ? -22.262 10.302 18.562 1.00 82.75 84 GLY A O 1
ATOM 636 N N . LYS A 1 85 ? -20.871 9.061 17.305 1.00 85.00 85 LYS A N 1
ATOM 637 C CA . LYS A 1 85 ? -21.675 7.831 17.309 1.00 85.00 85 LYS A CA 1
ATOM 638 C C . LYS A 1 85 ? -21.191 6.877 18.397 1.00 85.00 85 LYS A C 1
ATOM 640 O O . LYS A 1 85 ? -19.990 6.764 18.632 1.00 85.00 85 LYS A O 1
ATOM 645 N N . ILE A 1 86 ? -22.123 6.209 19.075 1.00 87.94 86 ILE A N 1
ATOM 646 C CA . ILE A 1 86 ? -21.791 5.136 20.021 1.00 87.94 86 ILE A CA 1
ATOM 647 C C . ILE A 1 86 ? -21.330 3.929 19.206 1.00 87.94 86 ILE A C 1
ATOM 649 O O . ILE A 1 86 ? -21.992 3.570 18.236 1.00 87.94 86 ILE A O 1
ATOM 653 N N . TYR A 1 87 ? -20.214 3.324 19.598 1.00 86.38 87 TYR A N 1
ATOM 654 C CA . TYR A 1 87 ? -19.681 2.132 18.945 1.00 86.38 87 TYR A CA 1
ATOM 655 C C . TYR A 1 87 ? -19.333 1.060 19.977 1.00 86.38 87 TYR A C 1
ATOM 657 O O . TYR A 1 87 ? -19.136 1.357 21.158 1.00 86.38 87 TYR A O 1
ATOM 665 N N . ALA A 1 88 ? -19.270 -0.183 19.512 1.00 84.38 88 ALA A N 1
ATOM 666 C CA . ALA A 1 88 ? -18.757 -1.319 20.260 1.00 84.38 88 ALA A CA 1
ATOM 667 C C . ALA A 1 88 ? -17.613 -1.937 19.452 1.00 84.38 88 ALA A C 1
ATOM 669 O O . ALA A 1 88 ? -17.763 -2.145 18.249 1.00 84.38 88 ALA A O 1
ATOM 670 N N . ASP A 1 89 ? -16.485 -2.210 20.107 1.00 82.94 89 ASP A N 1
ATOM 671 C CA . ASP A 1 89 ? -15.346 -2.867 19.469 1.00 82.94 89 ASP A CA 1
ATOM 672 C C . ASP A 1 89 ? -15.474 -4.385 19.575 1.00 82.94 89 ASP A C 1
ATOM 674 O O . ASP A 1 89 ? -15.749 -4.932 20.645 1.00 82.94 89 ASP A O 1
ATOM 678 N N . VAL A 1 90 ? -15.208 -5.065 18.463 1.00 82.38 90 VAL A N 1
ATOM 679 C CA . VAL A 1 90 ? -14.995 -6.511 18.418 1.00 82.38 90 VAL A CA 1
ATOM 680 C C . VAL A 1 90 ? -13.584 -6.728 17.895 1.00 82.38 90 VAL A C 1
ATOM 682 O O . VAL A 1 90 ? -13.275 -6.353 16.766 1.00 82.38 90 VAL A O 1
ATOM 685 N N . THR A 1 91 ? -12.714 -7.298 18.724 1.00 81.56 91 THR A N 1
ATOM 686 C CA . THR A 1 91 ? -11.318 -7.554 18.367 1.00 81.56 91 THR A CA 1
ATOM 687 C C . THR A 1 91 ? -11.100 -9.033 18.078 1.00 81.56 91 THR A C 1
ATOM 689 O O . THR A 1 91 ? -11.632 -9.910 18.758 1.00 81.56 91 THR A O 1
ATOM 692 N N . ALA A 1 92 ? -10.301 -9.308 17.053 1.00 79.12 92 ALA A N 1
ATOM 693 C CA . ALA A 1 92 ? -9.840 -10.643 16.711 1.00 79.12 92 ALA A CA 1
ATOM 694 C C . ALA A 1 92 ? -8.361 -10.566 16.330 1.00 79.12 92 ALA A C 1
ATOM 696 O O . ALA A 1 92 ? -7.940 -9.639 15.637 1.00 79.12 92 ALA A O 1
ATOM 697 N N . GLU A 1 93 ? -7.575 -11.531 16.795 1.00 80.19 93 GLU A N 1
ATOM 698 C CA . GLU A 1 93 ? -6.165 -11.656 16.439 1.00 80.19 93 GLU A CA 1
ATOM 699 C C . GLU A 1 93 ? -6.021 -12.638 15.275 1.00 80.19 93 GLU A C 1
ATOM 701 O O . GLU A 1 93 ? -6.523 -13.764 15.328 1.00 80.19 93 GLU A O 1
ATOM 706 N N . VAL A 1 94 ? -5.351 -12.205 14.207 1.00 77.88 94 VAL A N 1
ATOM 707 C CA . VAL A 1 94 ? -5.071 -13.056 13.049 1.00 77.88 94 VAL A CA 1
ATOM 708 C C . VAL A 1 94 ? -3.799 -13.851 13.328 1.00 77.88 94 VAL A C 1
ATOM 710 O O . VAL A 1 94 ? -2.727 -13.277 13.476 1.00 77.88 94 VAL A O 1
ATOM 713 N N . THR A 1 95 ? -3.916 -15.177 13.372 1.00 80.25 95 THR A N 1
ATOM 714 C CA . THR A 1 95 ? -2.792 -16.102 13.615 1.00 80.25 95 THR A CA 1
ATOM 715 C C . THR A 1 95 ? -2.144 -16.634 12.331 1.00 80.25 95 THR A C 1
ATOM 717 O O . THR A 1 95 ? -1.242 -17.464 12.397 1.00 80.25 95 THR A O 1
ATOM 720 N N . SER A 1 96 ? -2.615 -16.193 11.161 1.00 75.75 96 SER A N 1
ATOM 721 C CA . SER A 1 96 ? -2.110 -16.597 9.844 1.00 75.75 96 SER A CA 1
ATOM 722 C C . SER A 1 96 ? -1.156 -15.556 9.261 1.00 75.75 96 SER A C 1
ATOM 724 O O . SER A 1 96 ? -1.358 -14.358 9.447 1.00 75.75 96 SER A O 1
ATOM 726 N N . ASP A 1 97 ? -0.191 -16.013 8.463 1.00 71.38 97 ASP A N 1
ATOM 727 C CA . ASP A 1 97 ? 0.739 -15.150 7.725 1.00 71.38 97 ASP A CA 1
ATOM 728 C C . ASP A 1 97 ? 0.045 -14.323 6.622 1.00 71.38 97 ASP A C 1
ATOM 730 O O . ASP A 1 97 ? 0.540 -13.270 6.221 1.00 71.38 97 ASP A O 1
ATOM 734 N N . ASN A 1 98 ? -1.124 -14.762 6.135 1.00 70.88 98 ASN A N 1
ATOM 735 C CA . ASN A 1 98 ? -1.876 -14.071 5.085 1.00 70.88 98 ASN A CA 1
ATOM 736 C C . ASN A 1 98 ? -3.045 -13.266 5.665 1.00 70.88 98 ASN A C 1
ATOM 738 O O . ASN A 1 98 ? -4.213 -13.654 5.566 1.00 70.88 98 ASN A O 1
ATOM 742 N N . VAL A 1 99 ? -2.714 -12.113 6.246 1.00 74.44 99 VAL A N 1
ATOM 743 C CA . VAL A 1 99 ? -3.691 -11.181 6.829 1.00 74.44 99 VAL A CA 1
ATOM 744 C C . VAL A 1 99 ? -4.751 -10.769 5.805 1.00 74.44 99 VAL A C 1
ATOM 746 O O . VAL A 1 99 ? -5.935 -10.765 6.119 1.00 74.44 99 VAL A O 1
ATOM 749 N N . THR A 1 100 ? -4.358 -10.498 4.557 1.00 71.38 100 THR A N 1
ATOM 750 C CA . THR A 1 100 ? -5.280 -10.041 3.508 1.00 71.38 100 THR A CA 1
ATOM 751 C C . THR A 1 100 ? -6.367 -11.068 3.197 1.00 71.38 100 THR A C 1
ATOM 753 O O . THR A 1 100 ? -7.537 -10.703 3.110 1.00 71.38 100 THR A O 1
ATOM 756 N N . ALA A 1 101 ? -6.015 -12.349 3.052 1.00 75.31 101 ALA A N 1
ATOM 757 C CA . ALA A 1 101 ? -7.000 -13.393 2.770 1.00 75.31 101 ALA A CA 1
ATOM 758 C C . ALA A 1 101 ? -7.994 -13.565 3.926 1.00 75.31 101 ALA A C 1
ATOM 760 O O . ALA A 1 101 ? -9.199 -13.655 3.691 1.00 75.31 101 ALA A O 1
ATOM 761 N N . VAL A 1 102 ? -7.500 -13.543 5.168 1.00 81.19 102 VAL A N 1
ATOM 762 C CA . VAL A 1 102 ? -8.353 -13.635 6.360 1.00 81.19 102 VAL A CA 1
ATOM 763 C C . VAL A 1 102 ? -9.294 -12.434 6.449 1.00 81.19 102 VAL A C 1
ATOM 765 O O . VAL A 1 102 ? -10.488 -12.623 6.668 1.00 81.19 102 VAL A O 1
ATOM 768 N N . SER A 1 103 ? -8.799 -11.214 6.222 1.00 76.50 103 SER A N 1
ATOM 769 C CA . SER A 1 103 ? -9.630 -10.005 6.260 1.00 76.50 103 SER A CA 1
ATOM 770 C C . SER A 1 103 ? -10.735 -10.031 5.199 1.00 76.50 103 SER A C 1
ATOM 772 O O . SER A 1 103 ? -11.876 -9.694 5.506 1.00 76.50 103 SER A O 1
ATOM 774 N N . VAL A 1 104 ? -10.441 -10.509 3.983 1.00 79.56 104 VAL A N 1
ATOM 775 C CA . VAL A 1 104 ? -11.448 -10.675 2.917 1.00 79.56 104 VAL A CA 1
ATOM 776 C C . VAL A 1 104 ? -12.507 -11.716 3.296 1.00 79.56 104 VAL A C 1
ATOM 778 O O . VAL A 1 104 ? -13.701 -11.480 3.102 1.00 79.56 104 VAL A O 1
ATOM 781 N N . ASP A 1 105 ? -12.102 -12.854 3.860 1.00 83.44 105 ASP A N 1
ATOM 782 C CA . ASP A 1 105 ? -13.040 -13.899 4.283 1.00 83.44 105 ASP A CA 1
ATOM 783 C C . ASP A 1 105 ? -13.920 -13.451 5.456 1.00 83.44 105 ASP A C 1
ATOM 785 O O . ASP A 1 105 ? -15.117 -13.754 5.491 1.00 83.44 105 ASP A O 1
ATOM 789 N N . VAL A 1 106 ? -13.358 -12.702 6.406 1.00 83.75 106 VAL A N 1
ATOM 790 C CA . VAL A 1 106 ? -14.114 -12.104 7.511 1.00 83.75 106 VAL A CA 1
ATOM 791 C C . VAL A 1 106 ? -15.122 -11.094 6.971 1.00 83.75 106 VAL A C 1
ATOM 793 O O . VAL A 1 106 ? -16.307 -11.220 7.282 1.00 83.75 106 VAL A O 1
ATOM 796 N N . GLN A 1 107 ? -14.700 -10.171 6.099 1.00 81.31 107 GLN A N 1
ATOM 797 C CA . GLN A 1 107 ? -15.592 -9.182 5.490 1.00 81.31 107 GLN A CA 1
ATOM 798 C C . GLN A 1 107 ? -16.751 -9.859 4.748 1.00 81.31 107 GLN A C 1
ATOM 800 O O . GLN A 1 107 ? -17.912 -9.531 4.965 1.00 81.31 107 GLN A O 1
ATOM 805 N N . LYS A 1 108 ? -16.466 -10.916 3.983 1.00 85.19 108 LYS A N 1
ATOM 806 C CA . LYS A 1 108 ? -17.487 -11.694 3.270 1.00 85.19 108 LYS A CA 1
ATOM 807 C C . LYS A 1 108 ? -18.509 -12.366 4.192 1.00 85.19 108 LYS A C 1
ATOM 809 O O . LYS A 1 108 ? -19.624 -12.661 3.761 1.00 85.19 108 LYS A O 1
ATOM 814 N N . ASN A 1 109 ? -18.135 -12.698 5.426 1.00 85.25 109 ASN A N 1
ATOM 815 C CA . ASN A 1 109 ? -19.071 -13.236 6.412 1.00 85.25 109 ASN A CA 1
ATOM 816 C C . ASN A 1 109 ? -19.838 -12.128 7.136 1.00 85.25 109 ASN A C 1
ATOM 818 O O . ASN A 1 109 ? -21.018 -12.321 7.414 1.00 85.25 109 ASN A O 1
ATOM 822 N N . ILE A 1 110 ? -19.204 -10.979 7.370 1.00 84.38 110 ILE A N 1
ATOM 823 C CA . ILE A 1 110 ? -19.845 -9.774 7.906 1.00 84.38 110 ILE A CA 1
ATOM 824 C C . ILE A 1 110 ? -20.938 -9.276 6.955 1.00 84.38 110 ILE A C 1
ATOM 826 O O . ILE A 1 110 ? -22.052 -9.021 7.400 1.00 84.38 110 ILE A O 1
ATOM 830 N N . ASP A 1 111 ? -20.672 -9.242 5.650 1.00 83.62 111 ASP A N 1
ATOM 831 C CA . ASP A 1 111 ? -21.618 -8.768 4.630 1.00 83.62 111 ASP A CA 1
ATOM 832 C C . ASP A 1 111 ? -22.895 -9.628 4.529 1.00 83.62 111 ASP A C 1
ATOM 834 O O . ASP A 1 111 ? -23.884 -9.215 3.927 1.00 83.62 111 ASP A O 1
ATOM 838 N N . LYS A 1 112 ? -22.893 -10.840 5.104 1.00 87.56 112 LYS A N 1
ATOM 839 C CA . LYS A 1 112 ? -24.070 -11.726 5.171 1.00 87.56 112 LYS A CA 1
ATOM 840 C C . LYS A 1 112 ? -24.934 -11.486 6.407 1.00 87.56 112 LYS A C 1
ATOM 842 O O . LYS A 1 112 ? -25.999 -12.091 6.517 1.00 87.56 112 LYS A O 1
ATOM 847 N N . ILE A 1 113 ? -24.461 -10.696 7.367 1.00 85.62 113 ILE A N 1
ATOM 848 C CA . ILE A 1 113 ? -25.191 -10.411 8.597 1.00 85.62 113 ILE A CA 1
ATOM 849 C C . ILE A 1 113 ? -26.215 -9.320 8.289 1.00 85.62 113 ILE A C 1
ATOM 851 O O . ILE A 1 113 ? -25.858 -8.208 7.908 1.00 85.62 113 ILE A O 1
ATOM 855 N N . GLU A 1 114 ? -27.496 -9.629 8.478 1.00 82.81 114 GLU A N 1
ATOM 856 C CA . GLU A 1 114 ? -28.549 -8.618 8.403 1.00 82.81 114 GLU A CA 1
ATOM 857 C C . GLU A 1 114 ? -28.461 -7.702 9.625 1.00 82.81 114 GLU A C 1
ATOM 859 O O . GLU A 1 114 ? -28.682 -8.114 10.768 1.00 82.81 114 GLU A O 1
ATOM 864 N N . LEU A 1 115 ? -28.101 -6.448 9.372 1.00 81.56 115 LEU A N 1
ATOM 865 C CA . LEU A 1 115 ? -28.007 -5.410 10.386 1.00 81.56 115 LEU A CA 1
ATOM 866 C C . LEU A 1 115 ? -29.310 -4.608 10.440 1.00 81.56 115 LEU A C 1
ATOM 868 O O . LEU A 1 115 ? -29.926 -4.373 9.400 1.00 81.56 115 LEU A O 1
ATOM 872 N N . PRO A 1 116 ? -29.726 -4.137 11.627 1.00 83.62 116 PRO A N 1
ATOM 873 C CA . PRO A 1 116 ? -30.781 -3.138 11.724 1.00 83.62 116 PRO A CA 1
ATOM 874 C C . PRO A 1 116 ? -30.363 -1.844 11.008 1.00 83.62 116 PRO A C 1
ATOM 876 O O . PRO A 1 116 ? -29.191 -1.470 11.051 1.00 83.62 116 PRO A O 1
ATOM 879 N N . ASP A 1 117 ? -31.322 -1.104 10.443 1.00 78.25 117 ASP A N 1
ATOM 880 C CA . ASP A 1 117 ? -31.081 0.104 9.626 1.00 78.25 117 ASP A CA 1
ATOM 881 C C . ASP A 1 117 ? -30.240 1.205 10.312 1.00 78.25 117 ASP A C 1
ATOM 883 O O . ASP A 1 117 ? -29.728 2.113 9.658 1.00 78.25 117 ASP A O 1
ATOM 887 N N . ASN A 1 118 ? -30.111 1.163 11.641 1.00 82.88 118 ASN A N 1
ATOM 888 C CA . ASN A 1 118 ? -29.373 2.137 12.442 1.00 82.88 118 ASN A CA 1
ATOM 889 C C . ASN A 1 118 ? -27.966 1.678 12.867 1.00 82.88 118 ASN A C 1
ATOM 891 O O . ASN A 1 118 ? -27.326 2.386 13.649 1.00 82.88 118 ASN A O 1
ATOM 895 N N . VAL A 1 119 ? -27.487 0.524 12.393 1.00 83.44 119 VAL A N 1
ATOM 896 C CA . VAL A 1 119 ? -26.165 -0.016 12.736 1.00 83.44 119 VAL A CA 1
ATOM 897 C C . VAL A 1 119 ? -25.303 -0.126 11.486 1.00 83.44 119 VAL A C 1
ATOM 899 O O . VAL A 1 119 ? -25.637 -0.824 10.536 1.00 83.44 119 VAL A O 1
ATOM 902 N N . THR A 1 120 ? -24.152 0.541 11.511 1.00 81.88 120 THR A N 1
ATOM 903 C CA . THR A 1 120 ? -23.107 0.408 10.490 1.00 81.88 120 THR A CA 1
ATOM 904 C C . THR A 1 120 ? -21.922 -0.333 11.082 1.00 81.88 120 THR A C 1
ATOM 906 O O . THR A 1 120 ? -21.436 0.060 12.145 1.00 81.88 120 THR A O 1
ATOM 909 N N . ILE A 1 121 ? -21.449 -1.367 10.392 1.00 81.00 121 ILE A N 1
ATOM 910 C CA . ILE A 1 121 ? -20.171 -2.003 10.707 1.00 81.00 121 ILE A CA 1
ATOM 911 C C . ILE A 1 121 ? -19.082 -1.252 9.952 1.00 81.00 121 ILE A C 1
ATOM 913 O O . ILE A 1 121 ? -19.209 -1.016 8.753 1.00 81.00 121 ILE A O 1
ATOM 917 N N . ASP A 1 122 ? -18.039 -0.870 10.677 1.00 75.75 122 ASP A N 1
ATOM 918 C CA . ASP A 1 122 ? -16.828 -0.293 10.114 1.00 75.75 122 ASP A CA 1
ATOM 919 C C . ASP A 1 122 ? -15.643 -1.154 10.547 1.00 75.75 122 ASP A C 1
ATOM 921 O O . ASP A 1 122 ? -15.501 -1.487 11.730 1.00 75.75 122 ASP A O 1
ATOM 925 N N . THR A 1 123 ? -14.822 -1.548 9.582 1.00 72.31 123 THR A N 1
ATOM 926 C CA . THR A 1 123 ? -13.648 -2.382 9.821 1.00 72.31 123 THR A CA 1
ATOM 927 C C . THR A 1 123 ? -12.470 -1.443 10.032 1.00 72.31 123 THR A C 1
ATOM 929 O O . THR A 1 123 ? -11.975 -0.842 9.088 1.00 72.31 123 THR A O 1
ATOM 932 N N . GLY A 1 124 ? -12.045 -1.279 11.286 1.00 70.44 124 GLY A N 1
ATOM 933 C CA . GLY A 1 124 ? -10.923 -0.414 11.657 1.00 70.44 124 GLY A CA 1
ATOM 934 C C . GLY A 1 124 ? -9.635 -1.178 11.980 1.00 70.44 124 GLY A C 1
ATOM 935 O O . GLY A 1 124 ? -9.569 -2.407 11.932 1.00 70.44 124 GLY A O 1
ATOM 936 N N . GLY A 1 125 ? -8.603 -0.436 12.377 1.00 74.50 125 GLY A N 1
ATOM 937 C CA . GLY A 1 125 ? -7.326 -0.994 12.824 1.00 74.50 125 GLY A CA 1
ATOM 938 C C . GLY A 1 125 ? -6.385 -1.359 11.676 1.00 74.50 125 GLY A C 1
ATOM 939 O O . GLY A 1 125 ? -6.508 -0.857 10.564 1.00 74.50 125 GLY A O 1
ATOM 940 N N . VAL A 1 126 ? -5.439 -2.261 11.953 1.00 71.50 126 VAL A N 1
ATOM 941 C CA . VAL A 1 126 ? -4.299 -2.548 11.062 1.00 71.50 126 VAL A CA 1
ATOM 942 C C . VAL A 1 126 ? -4.733 -2.990 9.659 1.00 71.50 126 VAL A C 1
ATOM 944 O O . VAL A 1 126 ? -4.085 -2.632 8.684 1.00 71.50 126 VAL A O 1
ATOM 947 N N . SER A 1 127 ? -5.840 -3.729 9.527 1.00 73.62 127 SER A N 1
ATOM 948 C CA . SER A 1 127 ? -6.338 -4.149 8.206 1.00 73.62 127 SER A CA 1
ATOM 949 C C . SER A 1 127 ? -6.800 -2.966 7.347 1.00 73.62 127 SER A C 1
ATOM 951 O O . SER A 1 127 ? -6.498 -2.935 6.157 1.00 73.62 127 SER A O 1
ATOM 953 N N . ALA A 1 128 ? -7.470 -1.980 7.950 1.00 77.94 128 ALA A N 1
ATOM 954 C CA . ALA A 1 128 ? -7.911 -0.770 7.257 1.00 77.94 128 ALA A CA 1
ATOM 955 C C . ALA A 1 128 ? -6.720 0.111 6.859 1.00 77.94 128 ALA A C 1
ATOM 957 O O . ALA A 1 128 ? -6.657 0.597 5.732 1.00 77.94 128 ALA A O 1
ATOM 958 N N . ASP A 1 129 ? -5.731 0.246 7.749 1.00 83.12 129 ASP A N 1
ATOM 959 C CA . ASP A 1 129 ? -4.489 0.973 7.457 1.00 83.12 129 ASP A CA 1
ATOM 960 C C . ASP A 1 129 ? -3.709 0.320 6.306 1.00 83.12 129 ASP A C 1
ATOM 962 O O . ASP A 1 129 ? -3.120 1.008 5.465 1.00 83.12 129 ASP A O 1
ATOM 966 N N . ILE A 1 130 ? -3.717 -1.017 6.248 1.00 82.81 130 ILE A N 1
ATOM 967 C CA . ILE A 1 130 ? -3.132 -1.787 5.153 1.00 82.81 130 ILE A CA 1
ATOM 968 C C . ILE A 1 130 ? -3.879 -1.486 3.848 1.00 82.81 130 ILE A C 1
ATOM 970 O O . ILE A 1 130 ? -3.229 -1.126 2.869 1.00 82.81 130 ILE A O 1
ATOM 974 N N . GLU A 1 131 ? -5.209 -1.581 3.817 1.00 82.69 131 GLU A N 1
ATOM 975 C CA . GLU A 1 131 ? -6.019 -1.324 2.616 1.00 82.69 131 GLU A CA 1
ATOM 976 C C . GLU A 1 131 ? -5.866 0.113 2.085 1.00 82.69 131 GLU A C 1
ATOM 978 O O . GLU A 1 131 ? -5.658 0.329 0.884 1.00 82.69 131 GLU A O 1
ATOM 983 N N . ASP A 1 132 ? -5.892 1.102 2.978 1.00 87.94 132 ASP A N 1
ATOM 984 C CA . ASP A 1 132 ? -5.639 2.503 2.639 1.00 87.94 132 ASP A CA 1
ATOM 985 C C . ASP A 1 132 ? -4.222 2.683 2.070 1.00 87.94 132 ASP A C 1
ATOM 987 O O . ASP A 1 132 ? -4.026 3.326 1.033 1.00 87.94 132 ASP A O 1
ATOM 991 N N . SER A 1 133 ? -3.226 2.030 2.675 1.00 89.88 133 SER A N 1
ATOM 992 C CA . SER A 1 133 ? -1.847 2.036 2.177 1.00 89.88 133 SER A CA 1
ATOM 993 C C . SER A 1 133 ? -1.715 1.363 0.804 1.00 89.88 133 SER A C 1
ATOM 995 O O . SER A 1 133 ? -1.029 1.899 -0.068 1.00 89.88 133 SER A O 1
ATOM 997 N N . PHE A 1 134 ? -2.405 0.244 0.563 1.00 89.12 134 PHE A N 1
ATOM 998 C CA . PHE A 1 134 ? -2.479 -0.424 -0.744 1.00 89.12 134 PHE A CA 1
ATOM 999 C C . PHE A 1 134 ? -3.047 0.512 -1.814 1.00 89.12 134 PHE A C 1
ATOM 1001 O O . PHE A 1 134 ? -2.470 0.653 -2.895 1.00 89.12 134 PHE A O 1
ATOM 1008 N N . THR A 1 135 ? -4.144 1.201 -1.496 1.00 90.62 135 THR A N 1
ATOM 1009 C CA . THR A 1 135 ? -4.795 2.157 -2.401 1.00 90.62 135 THR A CA 1
ATOM 1010 C C . THR A 1 135 ? -3.873 3.332 -2.718 1.00 90.62 135 THR A C 1
ATOM 1012 O O . THR A 1 135 ? -3.688 3.689 -3.886 1.00 90.62 135 THR A O 1
ATOM 1015 N N . LYS A 1 136 ? -3.224 3.899 -1.696 1.00 93.31 136 LYS A N 1
ATOM 1016 C CA . LYS A 1 136 ? -2.250 4.989 -1.849 1.00 93.31 136 LYS A CA 1
ATOM 1017 C C . LYS A 1 136 ? -1.045 4.572 -2.686 1.00 93.31 136 LYS A C 1
ATOM 1019 O O . LYS A 1 136 ? -0.635 5.333 -3.559 1.00 93.31 136 LYS A O 1
ATOM 1024 N N . LEU A 1 137 ? -0.498 3.375 -2.472 1.00 93.44 137 LEU A N 1
ATOM 1025 C CA . LEU A 1 137 ? 0.613 2.846 -3.269 1.00 93.44 137 LEU A CA 1
ATOM 1026 C C . LEU A 1 137 ? 0.194 2.566 -4.715 1.00 93.44 137 LEU A C 1
ATOM 1028 O O . LEU A 1 137 ? 0.943 2.882 -5.636 1.00 93.44 137 LEU A O 1
ATOM 1032 N N . GLY A 1 138 ? -1.013 2.038 -4.935 1.00 91.50 138 GLY A N 1
ATOM 1033 C CA . GLY A 1 138 ? -1.590 1.865 -6.268 1.00 91.50 138 GLY A CA 1
ATOM 1034 C C . GLY A 1 138 ? -1.694 3.190 -7.023 1.00 91.50 138 GLY A C 1
ATOM 1035 O O . GLY A 1 138 ? -1.218 3.310 -8.155 1.00 91.50 138 GLY A O 1
ATOM 1036 N N . LEU A 1 139 ? -2.238 4.217 -6.366 1.00 95.12 139 LEU A N 1
ATOM 1037 C CA . LEU A 1 139 ? -2.321 5.567 -6.919 1.00 95.12 139 LEU A CA 1
ATOM 1038 C C . LEU A 1 139 ? -0.929 6.165 -7.169 1.00 95.12 139 LEU A C 1
ATOM 1040 O O . LEU A 1 139 ? -0.703 6.776 -8.212 1.00 95.12 139 LEU A O 1
ATOM 1044 N N . ALA A 1 140 ? 0.018 5.955 -6.251 1.00 94.75 140 ALA A N 1
ATOM 1045 C CA . ALA A 1 140 ? 1.396 6.411 -6.396 1.00 94.75 140 ALA A CA 1
ATOM 1046 C C . ALA A 1 140 ? 2.107 5.740 -7.580 1.00 94.75 140 ALA A C 1
ATOM 1048 O O . ALA A 1 140 ? 2.820 6.421 -8.311 1.00 94.75 140 ALA A O 1
ATOM 1049 N N . MET A 1 141 ? 1.886 4.443 -7.826 1.00 93.38 141 MET A N 1
ATOM 1050 C CA . MET A 1 141 ? 2.416 3.749 -9.005 1.00 93.38 141 MET A CA 1
ATOM 1051 C C . MET A 1 141 ? 1.843 4.325 -10.301 1.00 93.38 141 MET A C 1
ATOM 1053 O O . MET A 1 141 ? 2.600 4.606 -11.228 1.00 93.38 141 MET A O 1
ATOM 1057 N N . LEU A 1 142 ? 0.528 4.558 -10.368 1.00 94.25 142 LEU A N 1
ATOM 1058 C CA . LEU A 1 142 ? -0.095 5.195 -11.534 1.00 94.25 142 LEU A CA 1
ATOM 1059 C C . LEU A 1 142 ? 0.448 6.610 -11.764 1.00 94.25 142 LEU A C 1
ATOM 1061 O O . LEU A 1 142 ? 0.789 6.965 -12.893 1.00 94.25 142 LEU A O 1
ATOM 1065 N N . ALA A 1 143 ? 0.583 7.399 -10.696 1.00 95.00 143 ALA A N 1
ATOM 1066 C CA . ALA A 1 143 ? 1.181 8.726 -10.757 1.00 95.00 143 ALA A CA 1
ATOM 1067 C C . ALA A 1 143 ? 2.645 8.664 -11.217 1.00 95.00 143 ALA A C 1
ATOM 1069 O O . ALA A 1 143 ? 3.043 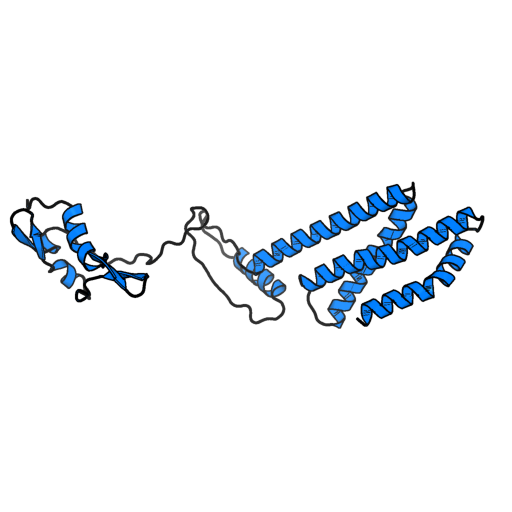9.448 -12.074 1.00 95.00 143 ALA A O 1
ATOM 1070 N N . ALA A 1 144 ? 3.435 7.710 -10.717 1.00 92.00 144 ALA A N 1
ATOM 1071 C CA . ALA A 1 144 ? 4.821 7.512 -11.127 1.00 92.00 144 ALA A CA 1
ATOM 1072 C C . ALA A 1 144 ? 4.921 7.191 -12.622 1.00 92.00 144 ALA A C 1
ATOM 1074 O O . ALA A 1 144 ? 5.704 7.822 -13.327 1.00 92.00 144 ALA A O 1
ATOM 1075 N N . VAL A 1 145 ? 4.088 6.278 -13.131 1.00 92.06 145 VAL A N 1
ATOM 1076 C CA . VAL A 1 145 ? 4.030 5.950 -14.563 1.00 92.06 145 VAL A CA 1
ATOM 1077 C C . VAL A 1 145 ? 3.642 7.171 -15.399 1.00 92.06 145 VAL A C 1
ATOM 1079 O O . VAL A 1 145 ? 4.274 7.435 -16.421 1.00 92.06 145 VAL A O 1
ATOM 1082 N N . ALA A 1 146 ? 2.654 7.952 -14.957 1.00 93.69 146 ALA A N 1
ATOM 1083 C CA . ALA A 1 146 ? 2.232 9.167 -15.649 1.00 93.69 146 ALA A CA 1
ATOM 1084 C C . ALA A 1 146 ? 3.331 10.246 -15.667 1.00 93.69 146 ALA A C 1
ATOM 1086 O O . ALA A 1 146 ? 3.590 10.849 -16.708 1.00 93.69 146 ALA A O 1
ATOM 1087 N N . ILE A 1 147 ? 4.011 10.467 -14.539 1.00 93.50 147 ILE A N 1
ATOM 1088 C CA . ILE A 1 147 ? 5.121 11.423 -14.432 1.00 93.50 147 ILE A CA 1
ATOM 1089 C C . ILE A 1 147 ? 6.285 10.980 -15.319 1.00 93.50 147 ILE A C 1
ATOM 1091 O O . ILE A 1 147 ? 6.799 11.784 -16.093 1.00 93.50 147 ILE A O 1
ATOM 1095 N N . VAL A 1 148 ? 6.665 9.702 -15.257 1.00 92.06 148 VAL A N 1
ATOM 1096 C CA . VAL A 1 148 ? 7.695 9.119 -16.125 1.00 92.06 148 VAL A CA 1
ATOM 1097 C C . VAL A 1 148 ? 7.327 9.326 -17.591 1.00 92.06 148 VAL A C 1
ATOM 1099 O O . VAL A 1 148 ? 8.153 9.814 -18.355 1.00 92.06 148 VAL A O 1
ATOM 1102 N N . TYR A 1 149 ? 6.086 9.035 -17.986 1.00 92.00 149 TYR A N 1
ATOM 1103 C CA . TYR A 1 149 ? 5.624 9.264 -19.353 1.00 92.00 149 TYR A CA 1
ATOM 1104 C C . TYR A 1 149 ? 5.807 10.723 -19.788 1.00 92.00 149 TYR A C 1
ATOM 1106 O O . TYR A 1 149 ? 6.398 10.979 -20.834 1.00 92.00 149 TYR A O 1
ATOM 1114 N N . LEU A 1 150 ? 5.347 11.681 -18.976 1.00 92.62 150 LEU A N 1
ATOM 1115 C CA . LEU A 1 150 ? 5.453 13.108 -19.285 1.00 92.62 150 LEU A CA 1
ATOM 1116 C C . LEU A 1 150 ? 6.907 13.561 -19.421 1.00 92.62 150 LEU A C 1
ATOM 1118 O O . LEU A 1 150 ? 7.249 14.228 -20.397 1.00 92.62 150 LEU A O 1
ATOM 1122 N N . VAL A 1 151 ? 7.768 13.168 -18.479 1.00 92.25 151 VAL A N 1
ATOM 1123 C CA . VAL A 1 151 ? 9.200 13.485 -18.533 1.00 92.25 151 VAL A CA 1
ATOM 1124 C C . VAL A 1 151 ? 9.813 12.916 -19.809 1.00 92.25 151 VAL A C 1
ATOM 1126 O O . VAL A 1 151 ? 10.534 13.626 -20.505 1.00 92.25 151 VAL A O 1
ATOM 1129 N N . LEU A 1 152 ? 9.480 11.680 -20.185 1.00 91.19 152 LEU A N 1
ATOM 1130 C CA . LEU A 1 152 ? 10.018 11.050 -21.389 1.00 91.19 152 LEU A CA 1
ATOM 1131 C C . LEU A 1 152 ? 9.529 11.720 -22.673 1.00 91.19 152 LEU A C 1
ATOM 1133 O O . LEU A 1 152 ? 10.331 11.931 -23.577 1.00 91.19 152 LEU A O 1
ATOM 1137 N N . VAL A 1 153 ? 8.252 12.098 -22.758 1.00 91.69 153 VAL A N 1
ATOM 1138 C CA . VAL A 1 153 ? 7.712 12.827 -23.919 1.00 91.69 153 VAL A CA 1
ATOM 1139 C C . VAL A 1 153 ? 8.432 14.163 -24.105 1.00 91.69 153 VAL A C 1
ATOM 1141 O O . VAL A 1 153 ? 8.805 14.502 -25.226 1.00 91.69 153 VAL A O 1
ATOM 1144 N N . ILE A 1 154 ? 8.673 14.895 -23.013 1.00 91.44 154 ILE A N 1
ATOM 1145 C CA . ILE A 1 154 ? 9.422 16.160 -23.041 1.00 91.44 154 ILE A CA 1
ATOM 1146 C C . ILE A 1 154 ? 10.881 15.916 -23.450 1.00 91.44 154 ILE A C 1
ATOM 1148 O O . ILE A 1 154 ? 11.423 16.667 -24.255 1.00 91.44 154 ILE A O 1
ATOM 1152 N N . THR A 1 155 ? 11.507 14.858 -22.928 1.00 87.88 155 THR A N 1
ATOM 1153 C CA . THR A 1 155 ? 12.930 14.564 -23.166 1.00 87.88 155 THR A CA 1
ATOM 1154 C C . THR A 1 155 ? 13.198 14.096 -24.597 1.00 87.88 155 THR A C 1
ATOM 1156 O O . THR A 1 155 ? 14.146 14.555 -25.225 1.00 87.88 155 THR A O 1
ATOM 1159 N N . PHE A 1 156 ? 12.362 13.201 -25.128 1.00 86.50 156 PHE A N 1
ATOM 1160 C CA . PHE A 1 156 ? 12.542 12.611 -26.459 1.00 86.50 156 PHE A CA 1
ATOM 1161 C C . PHE A 1 156 ? 11.867 13.408 -27.584 1.00 86.50 156 PHE A C 1
ATOM 1163 O O . PHE A 1 156 ? 12.046 13.079 -28.754 1.00 86.50 156 PHE A O 1
ATOM 1170 N N . GLY A 1 157 ? 11.066 14.429 -27.262 1.00 84.12 157 GLY A N 1
ATOM 1171 C CA . GLY A 1 157 ? 10.364 15.251 -28.254 1.00 84.12 157 GLY A CA 1
ATOM 1172 C C . GLY A 1 157 ? 9.309 14.495 -29.074 1.00 84.12 157 GLY A C 1
ATOM 1173 O O . GLY A 1 157 ? 8.868 14.986 -30.112 1.00 84.12 157 GLY A O 1
ATOM 1174 N N . GLY A 1 158 ? 8.895 13.303 -28.631 1.00 85.25 158 GLY A N 1
ATOM 1175 C CA . GLY A 1 158 ? 7.940 12.440 -29.325 1.00 85.25 158 GLY A CA 1
ATOM 1176 C C . GLY A 1 158 ? 7.324 11.387 -28.400 1.00 85.25 158 GLY A C 1
ATOM 1177 O O . GLY A 1 158 ? 7.920 11.009 -27.397 1.00 85.25 158 GLY A O 1
ATOM 1178 N N . ALA A 1 159 ? 6.119 10.907 -28.731 1.00 85.25 159 ALA A N 1
ATOM 1179 C CA . ALA A 1 159 ? 5.345 9.990 -27.879 1.00 85.25 159 ALA A CA 1
ATOM 1180 C C . ALA A 1 159 ? 5.625 8.492 -28.121 1.00 85.25 159 ALA A C 1
ATOM 1182 O O . ALA A 1 159 ? 5.328 7.659 -27.266 1.00 85.25 159 ALA A O 1
ATOM 1183 N N . LEU A 1 160 ? 6.228 8.142 -29.261 1.00 87.12 160 LEU A N 1
ATOM 1184 C CA . LEU A 1 160 ? 6.498 6.751 -29.651 1.00 87.12 160 LEU A CA 1
ATOM 1185 C C . LEU A 1 160 ? 7.554 6.080 -28.761 1.00 87.12 160 LEU A C 1
ATOM 1187 O O . LEU A 1 160 ? 7.320 4.985 -28.253 1.00 87.12 160 LEU A O 1
ATOM 1191 N N . ALA A 1 161 ? 8.693 6.741 -28.536 1.00 87.12 161 ALA A N 1
ATOM 1192 C CA . ALA A 1 161 ? 9.768 6.213 -27.694 1.00 87.12 161 ALA A CA 1
ATOM 1193 C C . ALA A 1 161 ? 9.343 6.028 -26.218 1.00 87.12 161 ALA A C 1
ATOM 1195 O O . ALA A 1 161 ? 9.535 4.932 -25.687 1.00 87.12 161 ALA A O 1
ATOM 1196 N N . PRO A 1 162 ? 8.683 7.007 -25.562 1.00 89.81 162 PRO A N 1
ATOM 1197 C CA . PRO A 1 162 ? 8.105 6.826 -24.229 1.00 89.81 162 PRO A CA 1
ATOM 1198 C C . PRO A 1 162 ? 7.113 5.663 -24.145 1.00 89.81 162 PRO A C 1
ATOM 1200 O O . PRO A 1 162 ? 7.150 4.887 -23.192 1.00 89.81 162 PRO A O 1
ATOM 1203 N N . PHE A 1 163 ? 6.243 5.507 -25.146 1.00 90.12 163 PHE A N 1
ATOM 1204 C CA . PHE A 1 163 ? 5.280 4.409 -25.178 1.00 90.12 163 PHE A CA 1
ATOM 1205 C C . PHE A 1 163 ? 5.971 3.042 -25.288 1.00 90.12 163 PHE A C 1
ATOM 1207 O O . PHE A 1 163 ? 5.626 2.119 -24.550 1.00 90.12 163 PHE A O 1
ATOM 1214 N N . ALA A 1 164 ? 6.990 2.922 -26.145 1.00 89.69 164 ALA A N 1
ATOM 1215 C CA . ALA A 1 164 ? 7.784 1.700 -26.275 1.00 89.69 164 ALA A CA 1
ATOM 1216 C C . ALA A 1 164 ? 8.492 1.321 -24.961 1.00 89.69 164 ALA A C 1
ATOM 1218 O O . ALA A 1 164 ? 8.539 0.146 -24.603 1.00 89.69 164 ALA A O 1
ATOM 1219 N N . ILE A 1 165 ? 8.986 2.313 -24.212 1.00 91.06 165 ILE A N 1
ATOM 1220 C CA . ILE A 1 165 ? 9.585 2.108 -22.886 1.00 91.06 165 ILE A CA 1
ATOM 1221 C C . ILE A 1 165 ? 8.536 1.592 -21.893 1.00 91.06 165 ILE A C 1
ATOM 1223 O O . ILE A 1 165 ? 8.772 0.590 -21.219 1.00 91.06 165 ILE A O 1
ATOM 1227 N N . LEU A 1 166 ? 7.364 2.228 -21.814 1.00 90.62 166 LEU A N 1
ATOM 1228 C CA . LEU A 1 166 ? 6.311 1.840 -20.866 1.00 90.62 166 LEU A CA 1
ATOM 1229 C C . LEU A 1 166 ? 5.673 0.486 -21.178 1.00 90.62 166 LEU A C 1
ATOM 1231 O O . LEU A 1 166 ? 5.182 -0.179 -20.267 1.00 90.62 166 LEU A O 1
ATOM 1235 N N . PHE A 1 167 ? 5.736 0.031 -22.428 1.00 90.50 167 PHE A N 1
ATOM 1236 C CA . PHE A 1 167 ? 5.285 -1.306 -22.805 1.00 90.50 167 PHE A CA 1
ATOM 1237 C C . PHE A 1 167 ? 6.096 -2.433 -22.137 1.00 90.50 167 PHE A C 1
ATOM 1239 O O . PHE A 1 167 ? 5.662 -3.582 -22.122 1.00 90.50 167 PHE A O 1
ATOM 1246 N N . SER A 1 168 ? 7.247 -2.122 -21.529 1.00 89.06 168 SER A N 1
ATOM 1247 C CA . SER A 1 168 ? 7.992 -3.073 -20.695 1.00 89.06 168 SER A CA 1
ATOM 1248 C C . SER A 1 168 ? 7.377 -3.293 -19.301 1.00 89.06 168 SER A C 1
ATOM 1250 O O . SER A 1 168 ? 7.615 -4.335 -18.694 1.00 89.06 168 SER A O 1
ATOM 1252 N N . LEU A 1 169 ? 6.544 -2.372 -18.797 1.00 91.12 169 LEU A N 1
ATOM 1253 C CA . LEU A 1 169 ? 5.993 -2.438 -17.436 1.00 91.12 169 LEU A CA 1
ATOM 1254 C C . LEU A 1 169 ? 5.088 -3.649 -17.159 1.00 91.12 169 LEU A C 1
ATOM 1256 O O . LEU A 1 169 ? 5.215 -4.228 -16.078 1.00 91.12 169 LEU A O 1
ATOM 1260 N N . PRO A 1 170 ? 4.212 -4.092 -18.085 1.00 91.19 170 PRO A N 1
ATOM 1261 C CA . PRO A 1 170 ? 3.445 -5.319 -17.890 1.00 91.19 1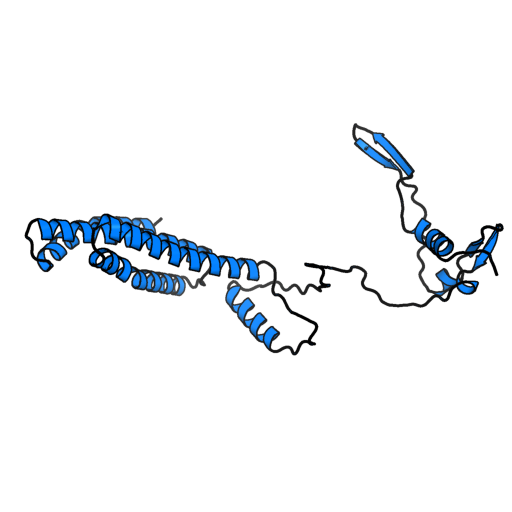70 PRO A CA 1
ATOM 1262 C C . PRO A 1 170 ? 4.336 -6.537 -17.613 1.00 91.19 170 PRO A C 1
ATOM 1264 O O . PRO A 1 170 ? 3.997 -7.364 -16.769 1.00 91.19 170 PRO A O 1
ATOM 1267 N N . PHE A 1 171 ? 5.508 -6.626 -18.254 1.00 90.88 171 PHE A N 1
ATOM 1268 C CA . PHE A 1 171 ? 6.460 -7.714 -18.015 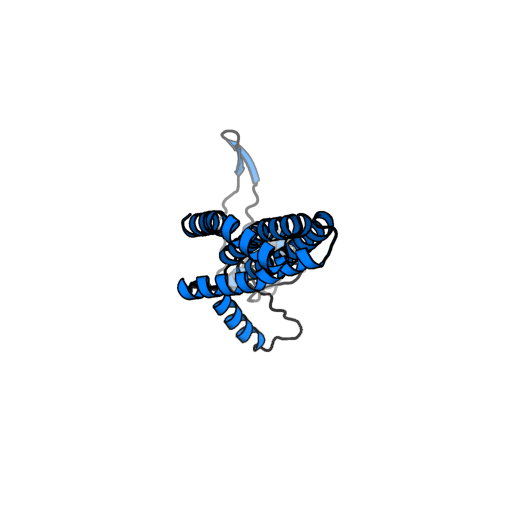1.00 90.88 171 PHE A CA 1
ATOM 1269 C C . PHE A 1 171 ? 7.069 -7.651 -16.612 1.00 90.88 171 PHE A C 1
ATOM 1271 O O . PHE A 1 171 ? 7.264 -8.693 -15.989 1.00 90.88 171 PHE A O 1
ATOM 1278 N N . THR A 1 172 ? 7.303 -6.449 -16.080 1.00 90.25 172 THR A N 1
ATOM 1279 C CA . THR A 1 172 ? 7.757 -6.252 -14.696 1.00 90.25 172 THR A CA 1
ATOM 1280 C C . THR A 1 172 ? 6.739 -6.778 -13.690 1.00 90.25 172 THR A C 1
ATOM 1282 O O . THR A 1 172 ? 7.114 -7.479 -12.753 1.00 90.25 172 THR A O 1
ATOM 1285 N N . ILE A 1 173 ? 5.449 -6.488 -13.896 1.00 90.50 173 ILE A N 1
ATOM 1286 C CA . ILE A 1 173 ? 4.373 -6.957 -13.008 1.00 90.50 173 ILE A CA 1
ATOM 1287 C C . ILE A 1 173 ? 4.292 -8.485 -13.039 1.00 90.50 173 ILE A C 1
ATOM 1289 O O . ILE A 1 173 ? 4.249 -9.117 -11.987 1.00 90.50 173 ILE A O 1
ATOM 1293 N N . ILE A 1 174 ? 4.332 -9.089 -14.231 1.00 93.25 174 ILE A N 1
ATOM 1294 C CA . ILE A 1 174 ? 4.330 -10.551 -14.379 1.00 93.25 174 ILE A CA 1
ATOM 1295 C C . ILE A 1 174 ? 5.541 -11.161 -13.660 1.00 93.25 174 ILE A C 1
ATOM 1297 O O . ILE A 1 174 ? 5.381 -12.116 -12.905 1.00 93.25 174 ILE A O 1
ATOM 1301 N N . GLY A 1 175 ? 6.736 -10.590 -13.840 1.00 91.00 175 GLY A N 1
ATOM 1302 C CA . GLY A 1 175 ? 7.951 -11.045 -13.162 1.00 91.00 175 GLY A CA 1
ATOM 1303 C C . GLY A 1 175 ? 7.856 -10.960 -11.637 1.00 91.00 175 GLY A C 1
ATOM 1304 O O . GLY A 1 175 ? 8.231 -11.907 -10.950 1.00 91.00 175 GLY A O 1
ATOM 1305 N N . ALA A 1 176 ? 7.296 -9.870 -11.105 1.00 91.12 176 ALA A N 1
ATOM 1306 C CA . ALA A 1 176 ? 7.085 -9.699 -9.670 1.00 91.12 176 ALA A CA 1
ATOM 1307 C C . ALA A 1 176 ? 6.085 -10.723 -9.103 1.00 91.12 176 ALA A C 1
ATOM 1309 O O . ALA A 1 176 ? 6.345 -11.318 -8.060 1.00 91.12 176 ALA A O 1
ATOM 1310 N N . LEU A 1 177 ? 4.976 -10.982 -9.807 1.00 91.94 177 LEU A N 1
ATOM 1311 C CA . LEU A 1 177 ? 3.989 -11.988 -9.399 1.00 91.94 177 LEU A CA 1
ATOM 1312 C C . LEU A 1 177 ? 4.567 -13.407 -9.423 1.00 91.94 177 LEU A C 1
ATOM 1314 O O . LEU A 1 177 ? 4.323 -14.183 -8.502 1.00 91.94 177 LEU A O 1
ATOM 1318 N N . VAL A 1 178 ? 5.361 -13.742 -10.444 1.00 93.38 178 VAL A N 1
ATOM 1319 C CA . VAL A 1 178 ? 6.071 -15.028 -10.506 1.00 93.38 178 VAL A CA 1
ATOM 1320 C C . VAL A 1 178 ? 7.086 -15.141 -9.367 1.00 93.38 178 VAL A C 1
ATOM 1322 O O . VAL A 1 178 ? 7.178 -16.197 -8.749 1.00 93.38 178 VAL A O 1
ATOM 1325 N N . GLY A 1 179 ? 7.808 -14.061 -9.053 1.00 90.81 179 GLY A N 1
ATOM 1326 C CA . GLY A 1 179 ? 8.739 -14.018 -7.924 1.00 90.81 179 GLY A CA 1
ATOM 1327 C C . GLY A 1 179 ? 8.049 -14.309 -6.592 1.00 90.81 179 GLY A C 1
ATOM 1328 O O . GLY A 1 179 ? 8.479 -15.198 -5.864 1.00 90.81 179 GLY A O 1
ATOM 1329 N N . LEU A 1 180 ? 6.928 -13.636 -6.318 1.00 90.94 180 LEU A N 1
ATOM 1330 C CA . LEU A 1 180 ? 6.116 -13.883 -5.122 1.00 90.94 180 LEU A CA 1
ATOM 1331 C C . LEU A 1 180 ? 5.593 -15.322 -5.068 1.00 90.94 180 LEU A C 1
ATOM 1333 O O . LEU A 1 180 ? 5.662 -15.964 -4.023 1.00 90.94 180 LEU A O 1
ATOM 1337 N N . TYR A 1 181 ? 5.140 -15.856 -6.204 1.00 90.75 181 TYR A N 1
ATOM 1338 C CA . TYR A 1 181 ? 4.664 -17.234 -6.292 1.00 90.75 181 TYR A CA 1
ATOM 1339 C C . TYR A 1 181 ? 5.762 -18.258 -5.971 1.00 90.75 181 TYR A C 1
ATOM 1341 O O . TYR A 1 181 ? 5.506 -19.227 -5.262 1.00 90.75 181 TYR A O 1
ATOM 1349 N N . VAL A 1 182 ? 6.990 -18.043 -6.456 1.00 93.25 182 VAL A N 1
ATOM 1350 C CA . VAL A 1 182 ? 8.135 -18.926 -6.170 1.00 93.25 182 VAL A CA 1
ATOM 1351 C C . VAL A 1 182 ? 8.590 -18.806 -4.714 1.00 93.25 182 VAL A C 1
ATOM 1353 O O . VAL A 1 182 ? 8.932 -19.819 -4.108 1.00 93.25 182 VAL A O 1
ATOM 1356 N N . SER A 1 183 ? 8.562 -17.601 -4.141 1.00 88.06 183 SER A N 1
ATOM 1357 C CA . SER A 1 183 ? 8.899 -17.370 -2.730 1.00 88.06 183 SER A CA 1
ATOM 1358 C C . SER A 1 183 ? 7.806 -17.830 -1.756 1.00 88.06 183 SER A C 1
ATOM 1360 O O . SER A 1 183 ? 8.065 -17.933 -0.562 1.00 88.06 183 SER A O 1
ATOM 1362 N N . GLY A 1 184 ? 6.591 -18.110 -2.242 1.00 86.06 184 GLY A N 1
ATOM 1363 C CA . GLY A 1 184 ? 5.437 -18.433 -1.399 1.00 86.06 184 GLY A CA 1
ATOM 1364 C C . GLY A 1 184 ? 4.907 -17.238 -0.599 1.00 86.06 184 GLY A C 1
ATOM 1365 O O . GLY A 1 184 ? 4.160 -17.427 0.358 1.00 86.06 184 GLY A O 1
ATOM 1366 N N . GLU A 1 185 ? 5.286 -16.016 -0.977 1.00 84.12 185 GLU A N 1
ATOM 1367 C CA . GLU A 1 185 ? 4.860 -14.790 -0.307 1.00 84.12 185 GLU A CA 1
ATOM 1368 C C . GLU A 1 185 ? 3.597 -14.213 -0.947 1.00 84.12 185 GLU A C 1
ATOM 1370 O O . GLU A 1 185 ? 3.350 -14.316 -2.151 1.00 84.12 185 GLU A O 1
ATOM 1375 N N . THR A 1 186 ? 2.787 -13.553 -0.128 1.00 85.00 186 THR A N 1
ATOM 1376 C CA . THR A 1 186 ? 1.606 -12.824 -0.587 1.00 85.00 186 THR A CA 1
ATOM 1377 C C . THR A 1 186 ? 1.983 -11.420 -1.038 1.00 85.00 186 THR A C 1
ATOM 1379 O O . THR A 1 186 ? 3.015 -10.872 -0.648 1.00 85.00 186 THR A O 1
ATOM 1382 N N . ILE A 1 187 ? 1.107 -10.778 -1.812 1.00 86.19 187 ILE A N 1
ATOM 1383 C CA . ILE A 1 187 ? 1.266 -9.355 -2.114 1.00 86.19 187 ILE A CA 1
ATOM 1384 C C . ILE A 1 187 ? 1.094 -8.578 -0.801 1.00 86.19 187 ILE A C 1
ATOM 1386 O O . ILE A 1 187 ? -0.006 -8.486 -0.269 1.00 86.19 187 ILE A O 1
ATOM 1390 N N . SER A 1 188 ? 2.196 -8.049 -0.275 1.00 87.00 188 SER A N 1
ATOM 1391 C CA . SER A 1 188 ? 2.259 -7.232 0.941 1.00 87.00 188 SER A CA 1
ATOM 1392 C C . SER A 1 188 ? 2.635 -5.783 0.610 1.00 87.00 188 SER A C 1
ATOM 1394 O O . SER A 1 188 ? 3.054 -5.479 -0.511 1.00 87.00 188 SER A O 1
ATOM 1396 N N . LEU A 1 189 ? 2.547 -4.876 1.591 1.00 87.62 189 LEU A N 1
ATOM 1397 C CA . LEU A 1 189 ? 3.028 -3.495 1.425 1.00 87.62 189 LEU A CA 1
ATOM 1398 C C . LEU A 1 189 ? 4.512 -3.455 1.028 1.00 87.62 189 LEU A C 1
ATOM 1400 O O . LEU A 1 189 ? 4.901 -2.675 0.160 1.00 87.62 189 LEU A O 1
ATOM 1404 N N . ASN A 1 190 ? 5.325 -4.353 1.589 1.00 88.88 190 ASN A N 1
ATOM 1405 C CA . ASN A 1 190 ? 6.739 -4.479 1.235 1.00 88.88 190 ASN A CA 1
ATOM 1406 C C . ASN A 1 190 ? 6.912 -4.905 -0.230 1.00 88.88 190 ASN A C 1
ATOM 1408 O O . ASN A 1 190 ? 7.715 -4.313 -0.954 1.00 88.88 190 ASN A O 1
ATOM 1412 N N . ALA A 1 191 ? 6.111 -5.869 -0.695 1.00 90.31 191 ALA A N 1
ATOM 1413 C CA . ALA A 1 191 ? 6.127 -6.303 -2.090 1.00 90.31 191 ALA A CA 1
ATOM 1414 C C . ALA A 1 191 ? 5.729 -5.170 -3.055 1.00 90.31 191 ALA A C 1
ATOM 1416 O O . ALA A 1 191 ? 6.345 -5.009 -4.110 1.00 90.31 191 ALA A O 1
ATOM 1417 N N . MET A 1 192 ? 4.748 -4.337 -2.688 1.00 91.25 192 MET A N 1
ATOM 1418 C CA . MET A 1 192 ? 4.365 -3.166 -3.484 1.00 91.25 192 MET A CA 1
ATOM 1419 C C . MET A 1 192 ? 5.460 -2.100 -3.551 1.00 91.25 192 MET A C 1
ATOM 1421 O O . MET A 1 192 ? 5.692 -1.538 -4.620 1.00 91.25 192 MET A O 1
ATOM 1425 N N . ILE A 1 193 ? 6.152 -1.826 -2.441 1.00 91.38 193 ILE A N 1
ATOM 1426 C CA . ILE A 1 193 ? 7.298 -0.903 -2.431 1.00 91.38 193 ILE A CA 1
ATOM 1427 C C . ILE A 1 193 ? 8.409 -1.441 -3.345 1.00 91.38 193 ILE A C 1
ATOM 1429 O O . ILE A 1 193 ? 8.975 -0.691 -4.141 1.00 91.38 193 ILE A O 1
ATOM 1433 N N . GLY A 1 194 ? 8.669 -2.752 -3.304 1.00 91.25 194 GLY A N 1
ATOM 1434 C CA . GLY A 1 194 ? 9.570 -3.424 -4.242 1.00 91.25 194 GLY A CA 1
ATOM 1435 C C . GLY A 1 194 ? 9.152 -3.236 -5.702 1.00 91.25 194 GLY A C 1
ATOM 1436 O O . GLY A 1 194 ? 9.969 -2.862 -6.542 1.00 91.25 194 GLY A O 1
ATOM 1437 N N . MET A 1 195 ? 7.864 -3.413 -6.007 1.00 91.94 195 MET A N 1
ATOM 1438 C CA . MET A 1 195 ? 7.316 -3.198 -7.349 1.00 91.94 195 MET A CA 1
ATOM 1439 C C . MET A 1 195 ? 7.472 -1.743 -7.814 1.00 91.94 195 MET A C 1
ATOM 1441 O O . MET A 1 195 ? 7.871 -1.508 -8.955 1.00 91.94 195 MET A O 1
ATOM 1445 N N . LEU A 1 196 ? 7.237 -0.769 -6.930 1.00 91.94 196 LEU A N 1
ATOM 1446 C CA . LEU A 1 196 ? 7.453 0.654 -7.205 1.00 91.94 196 LEU A CA 1
ATOM 1447 C C . LEU A 1 196 ? 8.917 0.935 -7.586 1.00 91.94 196 LEU A C 1
ATOM 1449 O O . LEU A 1 196 ? 9.178 1.650 -8.554 1.00 91.94 196 LEU A O 1
ATOM 1453 N N . MET A 1 197 ? 9.877 0.341 -6.870 1.00 91.31 197 MET A N 1
ATOM 1454 C CA . MET A 1 197 ? 11.301 0.455 -7.205 1.00 91.31 197 MET A CA 1
ATOM 1455 C C . MET A 1 197 ? 11.634 -0.217 -8.544 1.00 91.31 197 MET A C 1
ATOM 1457 O O . MET A 1 197 ? 12.357 0.359 -9.361 1.00 91.31 197 MET A O 1
ATOM 1461 N N . LEU A 1 198 ? 11.072 -1.403 -8.807 1.00 90.44 198 LEU A N 1
ATOM 1462 C CA . LEU A 1 198 ? 11.277 -2.134 -10.060 1.00 90.44 198 LEU A CA 1
ATOM 1463 C C . LEU A 1 198 ? 10.824 -1.336 -11.286 1.00 90.44 198 LEU A C 1
ATOM 1465 O O . LEU A 1 198 ? 11.506 -1.381 -12.311 1.00 90.44 198 LEU A O 1
ATOM 1469 N N . ILE A 1 199 ? 9.734 -0.566 -11.186 1.00 90.81 199 ILE A N 1
ATOM 1470 C CA . ILE A 1 199 ? 9.297 0.346 -12.256 1.00 90.81 199 ILE A CA 1
ATOM 1471 C C . ILE A 1 199 ? 10.449 1.281 -12.646 1.00 90.81 199 ILE A C 1
ATOM 1473 O O . ILE A 1 199 ? 10.794 1.365 -13.822 1.00 90.81 199 ILE A O 1
ATOM 1477 N N . GLY A 1 200 ? 11.098 1.930 -11.675 1.00 89.25 200 GLY A N 1
ATOM 1478 C CA . GLY A 1 200 ? 12.205 2.855 -11.934 1.00 89.25 200 GLY A CA 1
ATOM 1479 C C . GLY A 1 200 ? 13.431 2.180 -12.557 1.00 89.25 200 GLY A C 1
ATOM 1480 O O . GLY A 1 200 ? 14.006 2.703 -13.515 1.00 89.25 200 GLY A O 1
ATOM 1481 N N . ILE A 1 201 ? 13.809 1.000 -12.060 1.00 89.56 201 ILE A N 1
ATOM 1482 C CA . ILE A 1 201 ? 14.975 0.248 -12.555 1.00 89.56 201 ILE A CA 1
ATOM 1483 C C . ILE A 1 201 ? 14.755 -0.202 -14.005 1.00 89.56 201 ILE A C 1
ATOM 1485 O O . ILE A 1 201 ? 15.612 0.018 -14.867 1.00 89.56 201 ILE A O 1
ATOM 1489 N N . VAL A 1 202 ? 13.595 -0.797 -14.296 1.00 89.62 202 VAL A N 1
ATOM 1490 C CA . VAL A 1 202 ? 13.265 -1.293 -15.640 1.00 89.62 202 VAL A CA 1
ATOM 1491 C C . VAL A 1 202 ? 13.154 -0.138 -16.628 1.00 89.62 202 VAL A C 1
ATOM 1493 O O . VAL A 1 202 ? 13.751 -0.196 -17.705 1.00 89.62 202 VAL A O 1
ATOM 1496 N N . VAL A 1 203 ? 12.475 0.944 -16.238 1.00 91.25 203 VAL A N 1
ATOM 1497 C CA . VAL A 1 203 ? 12.361 2.154 -17.057 1.00 91.25 203 VAL A CA 1
ATOM 1498 C C . VAL A 1 203 ? 13.740 2.741 -17.347 1.00 91.25 203 VAL A C 1
ATOM 1500 O O . VAL A 1 203 ? 14.031 3.026 -18.501 1.00 91.25 203 VAL A O 1
ATOM 1503 N N . THR A 1 204 ? 14.628 2.858 -16.358 1.00 90.06 204 THR A N 1
ATOM 1504 C CA . THR A 1 204 ? 15.982 3.407 -16.567 1.00 90.06 204 THR A CA 1
ATOM 1505 C C . THR A 1 204 ? 16.785 2.576 -17.568 1.00 90.06 204 THR A C 1
ATOM 1507 O O . THR A 1 204 ? 17.410 3.119 -18.482 1.00 90.06 204 THR A O 1
ATOM 1510 N N . ASN A 1 205 ? 16.739 1.247 -17.444 1.00 91.06 205 ASN A N 1
ATOM 1511 C CA . ASN A 1 205 ? 17.418 0.353 -18.379 1.00 91.06 205 ASN A CA 1
ATOM 151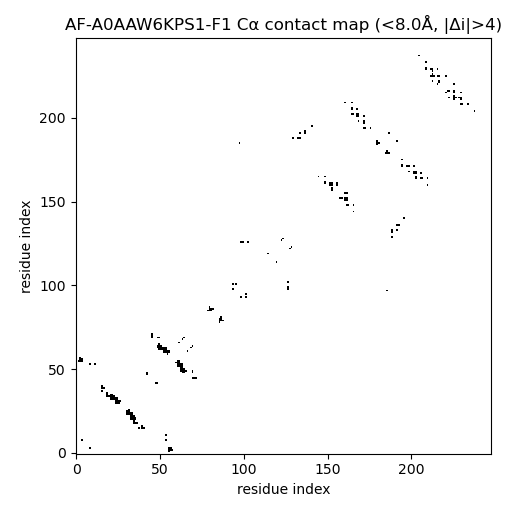2 C C . ASN A 1 205 ? 16.858 0.479 -19.806 1.00 91.06 205 ASN A C 1
ATOM 1514 O O . ASN A 1 205 ? 17.639 0.504 -20.764 1.00 91.06 205 ASN A O 1
ATOM 1518 N N . ALA A 1 206 ? 15.535 0.607 -19.938 1.00 90.94 206 ALA A N 1
ATOM 1519 C CA . ALA A 1 206 ? 14.848 0.790 -21.212 1.00 90.94 206 ALA A CA 1
ATOM 1520 C C . ALA A 1 206 ? 15.124 2.165 -21.847 1.00 90.94 206 ALA A C 1
ATOM 1522 O O . ALA A 1 206 ? 15.389 2.222 -23.046 1.00 90.94 206 ALA A O 1
ATOM 1523 N N . ILE A 1 207 ? 15.150 3.249 -21.058 1.00 91.69 207 ILE A N 1
ATOM 1524 C CA . ILE A 1 207 ? 15.463 4.612 -21.522 1.00 91.69 207 ILE A CA 1
ATOM 1525 C C . ILE A 1 207 ? 16.793 4.626 -22.261 1.00 91.69 207 ILE A C 1
ATOM 1527 O O . ILE A 1 207 ? 16.859 5.062 -23.403 1.00 91.69 207 ILE A O 1
ATOM 1531 N N . VAL A 1 208 ? 17.851 4.114 -21.634 1.00 90.31 208 VAL A N 1
ATOM 1532 C CA . VAL A 1 208 ? 19.194 4.209 -22.216 1.00 90.31 208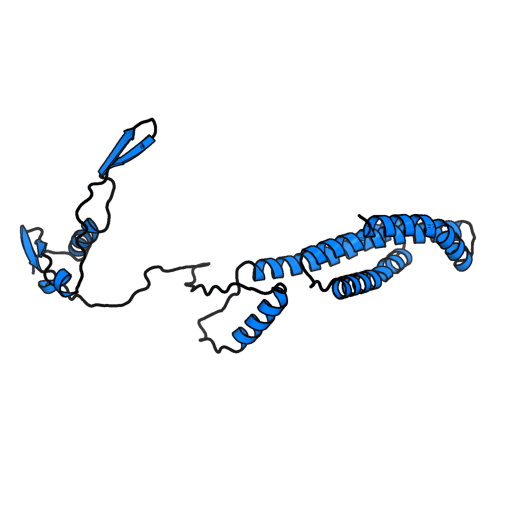 VAL A CA 1
ATOM 1533 C C . VAL A 1 208 ? 19.366 3.258 -23.410 1.00 90.31 208 VAL A C 1
ATOM 1535 O O . VAL A 1 208 ? 20.182 3.514 -24.293 1.00 90.31 208 VAL A O 1
ATOM 1538 N N . LEU A 1 209 ? 18.610 2.153 -23.471 1.00 91.44 209 LEU A N 1
ATOM 1539 C CA . LEU A 1 209 ? 18.575 1.306 -24.667 1.00 91.44 209 LEU A CA 1
ATOM 1540 C C . LEU A 1 209 ? 17.928 2.050 -25.843 1.00 91.44 209 LEU A C 1
ATOM 1542 O O . LEU A 1 209 ? 18.517 2.100 -26.918 1.00 91.44 209 LEU A O 1
ATOM 1546 N N . ILE A 1 210 ? 16.749 2.637 -25.631 1.00 91.56 210 ILE A N 1
ATOM 1547 C CA . ILE A 1 210 ? 16.002 3.352 -26.672 1.00 91.56 210 ILE A CA 1
ATOM 1548 C C . ILE A 1 210 ? 16.726 4.629 -27.107 1.00 91.56 210 ILE A C 1
ATOM 1550 O O . ILE A 1 210 ? 16.820 4.885 -28.302 1.00 91.56 210 ILE A O 1
ATOM 1554 N N . ASP A 1 211 ? 17.323 5.373 -26.176 1.00 91.19 211 ASP A N 1
ATOM 1555 C CA . ASP A 1 211 ? 18.154 6.541 -26.487 1.00 91.19 211 ASP A CA 1
ATOM 1556 C C . ASP A 1 211 ? 19.312 6.183 -27.430 1.00 91.19 211 ASP A C 1
ATOM 1558 O O . ASP A 1 211 ? 19.539 6.847 -28.441 1.00 91.19 211 ASP A O 1
ATOM 1562 N N . ARG A 1 212 ? 19.987 5.054 -27.172 1.00 90.50 212 ARG A N 1
ATOM 1563 C CA . ARG A 1 212 ? 21.049 4.547 -28.049 1.00 90.50 212 ARG A CA 1
ATOM 1564 C C . ARG A 1 212 ? 20.523 4.173 -29.434 1.00 90.50 212 ARG A C 1
ATOM 1566 O O . ARG A 1 212 ? 21.216 4.440 -30.412 1.00 90.50 212 ARG A O 1
ATOM 1573 N N . VAL A 1 213 ? 19.343 3.555 -29.522 1.00 91.88 213 VAL A N 1
ATOM 1574 C CA . VAL A 1 213 ? 18.710 3.216 -30.809 1.00 91.88 213 VAL A CA 1
ATOM 1575 C C . VAL A 1 213 ? 18.434 4.487 -31.605 1.00 91.88 213 VAL A C 1
ATOM 1577 O O . VAL A 1 213 ? 18.882 4.576 -32.742 1.00 91.88 213 VAL A O 1
ATOM 1580 N N . ILE A 1 214 ? 17.811 5.495 -30.987 1.00 90.19 214 ILE A N 1
ATOM 1581 C CA . ILE A 1 214 ? 17.500 6.781 -31.631 1.00 90.19 214 ILE A CA 1
ATOM 1582 C C . ILE A 1 214 ? 18.780 7.473 -32.113 1.00 90.19 214 ILE A C 1
ATOM 1584 O O . ILE A 1 214 ? 18.837 7.951 -33.245 1.00 90.19 214 ILE A O 1
ATOM 1588 N N . HIS A 1 215 ? 19.838 7.483 -31.295 1.00 91.12 215 HIS A N 1
ATOM 1589 C CA . HIS A 1 215 ? 21.133 8.038 -31.696 1.00 91.12 215 HIS A CA 1
ATOM 1590 C C . HIS A 1 215 ? 21.725 7.314 -32.912 1.00 91.12 215 HIS A C 1
ATOM 1592 O O . HIS A 1 215 ? 22.235 7.954 -33.827 1.00 91.12 215 HIS A O 1
ATOM 1598 N N . LYS A 1 216 ? 21.644 5.980 -32.951 1.00 92.00 216 LYS A N 1
ATOM 1599 C CA . LYS A 1 216 ? 22.157 5.180 -34.070 1.00 92.00 216 LYS A CA 1
ATOM 1600 C C . LYS A 1 216 ? 21.323 5.326 -35.340 1.00 92.00 216 LYS A C 1
ATOM 1602 O O . LYS A 1 216 ? 21.894 5.384 -36.425 1.00 92.00 216 LYS A O 1
ATOM 1607 N N . GLU A 1 217 ? 20.008 5.463 -35.221 1.00 91.25 217 GLU A N 1
ATOM 1608 C CA . GLU A 1 217 ? 19.148 5.818 -36.354 1.00 91.25 217 GLU A CA 1
ATOM 1609 C C . GLU A 1 217 ? 19.485 7.216 -36.897 1.00 91.25 217 GLU A C 1
ATOM 1611 O O . GLU A 1 217 ? 19.566 7.400 -38.110 1.00 91.25 217 GLU A O 1
ATOM 1616 N N . ALA A 1 218 ? 19.778 8.184 -36.021 1.00 89.81 218 ALA A N 1
ATOM 1617 C CA . ALA A 1 218 ? 20.219 9.522 -36.424 1.00 89.81 218 ALA A CA 1
ATOM 1618 C C . ALA A 1 218 ? 21.605 9.529 -37.105 1.00 89.81 218 ALA A C 1
ATOM 1620 O O . ALA A 1 218 ? 21.859 10.361 -37.974 1.00 89.81 218 ALA A O 1
ATOM 1621 N N . GLU A 1 219 ? 22.484 8.582 -36.761 1.00 92.44 219 GLU A N 1
ATOM 1622 C CA . GLU A 1 219 ? 23.766 8.338 -37.443 1.00 92.44 219 GLU A CA 1
ATOM 1623 C C . GLU A 1 219 ? 23.605 7.636 -38.812 1.00 92.44 219 GLU A C 1
ATOM 1625 O O . GLU A 1 219 ? 24.589 7.457 -39.531 1.00 92.44 219 GLU A O 1
ATOM 1630 N N . GLY A 1 220 ? 22.378 7.265 -39.200 1.00 92.19 220 GLY A N 1
ATOM 1631 C CA . GLY A 1 220 ? 22.050 6.709 -40.516 1.00 92.19 220 GLY A CA 1
ATOM 1632 C C . GLY A 1 220 ? 21.916 5.185 -40.573 1.00 92.19 220 GLY A C 1
ATOM 1633 O O . GLY A 1 220 ? 21.778 4.640 -41.669 1.00 92.19 220 GLY A O 1
ATOM 1634 N N . LEU A 1 221 ? 21.943 4.483 -39.434 1.00 92.44 221 LEU A N 1
ATOM 1635 C CA . LEU A 1 221 ? 21.661 3.043 -39.390 1.00 92.44 221 LEU A CA 1
ATOM 1636 C C . LEU A 1 221 ? 20.166 2.768 -39.582 1.00 92.44 221 LEU A C 1
ATOM 1638 O O . LEU A 1 221 ? 19.313 3.524 -39.118 1.00 92.44 221 LEU A O 1
ATOM 1642 N N . SER A 1 222 ? 19.834 1.639 -40.212 1.00 93.75 222 SER A N 1
ATOM 1643 C CA . SER A 1 222 ? 18.446 1.168 -40.235 1.00 93.75 222 SER A CA 1
ATOM 1644 C C . SER A 1 222 ? 17.988 0.751 -38.830 1.00 93.75 222 SER A C 1
ATOM 1646 O O . SER A 1 222 ? 18.798 0.299 -38.019 1.00 93.75 222 SER A O 1
ATOM 1648 N N . THR A 1 223 ? 16.682 0.807 -38.543 1.00 88.75 223 THR A N 1
ATOM 1649 C CA . THR A 1 223 ? 16.114 0.438 -37.228 1.00 88.75 223 THR A CA 1
ATOM 1650 C C . THR A 1 223 ? 16.588 -0.930 -36.734 1.00 88.75 223 THR A C 1
ATOM 1652 O O . THR A 1 223 ? 16.890 -1.115 -35.556 1.00 88.75 223 THR A O 1
ATOM 1655 N N . ARG A 1 224 ? 16.703 -1.911 -37.639 1.00 92.56 224 ARG A N 1
ATOM 1656 C CA . ARG A 1 224 ? 17.162 -3.261 -37.287 1.00 92.56 224 ARG A CA 1
ATOM 1657 C C . ARG A 1 224 ? 18.637 -3.279 -36.886 1.00 92.56 224 ARG A C 1
ATOM 1659 O O . ARG A 1 224 ? 18.991 -3.952 -35.922 1.00 92.56 224 ARG A O 1
ATOM 1666 N N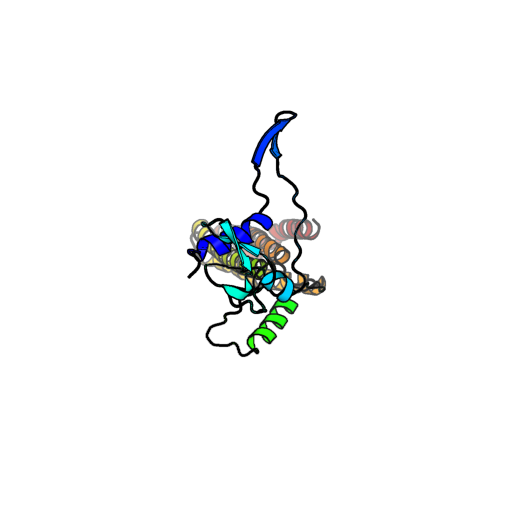 . GLU A 1 225 ? 19.488 -2.568 -37.615 1.00 91.94 225 GLU A N 1
ATOM 1667 C CA . GLU A 1 225 ? 20.921 -2.485 -37.314 1.00 91.94 225 GLU A CA 1
ATOM 1668 C C . GLU A 1 225 ? 21.164 -1.683 -36.033 1.00 91.94 225 GLU A C 1
ATOM 1670 O O . GLU A 1 225 ? 21.940 -2.115 -35.183 1.00 91.94 225 GLU A O 1
ATOM 1675 N N . ALA A 1 226 ? 20.424 -0.587 -35.840 1.00 91.94 226 ALA A N 1
ATOM 1676 C CA . ALA A 1 226 ? 20.446 0.206 -34.617 1.00 91.94 226 ALA A CA 1
ATOM 1677 C C . ALA A 1 226 ? 20.048 -0.628 -33.385 1.00 91.94 226 ALA A C 1
ATOM 1679 O O . ALA A 1 226 ? 20.714 -0.550 -32.353 1.00 91.94 226 ALA A O 1
ATOM 1680 N N . LEU A 1 227 ? 19.021 -1.483 -33.494 1.00 91.94 227 LEU A N 1
ATOM 1681 C CA . LEU A 1 227 ? 18.611 -2.402 -32.425 1.00 91.94 227 LEU A CA 1
ATOM 1682 C C . LEU A 1 227 ? 19.672 -3.467 -32.109 1.00 91.94 227 LEU A C 1
ATOM 1684 O O . LEU A 1 227 ? 19.907 -3.757 -30.935 1.00 91.94 227 LEU A O 1
ATOM 1688 N N . LEU A 1 228 ? 20.321 -4.047 -33.124 1.00 92.56 228 LEU A N 1
ATOM 1689 C CA . LEU A 1 228 ? 21.383 -5.044 -32.928 1.00 92.56 228 LEU A CA 1
ATOM 1690 C C . LEU A 1 228 ? 22.625 -4.431 -32.262 1.00 92.56 228 LEU A C 1
ATOM 1692 O O . LEU A 1 228 ? 23.188 -5.008 -31.326 1.00 92.56 228 LEU A O 1
ATOM 1696 N N . GLU A 1 229 ? 23.019 -3.237 -32.698 1.00 93.19 229 GLU A N 1
ATOM 1697 C CA . GLU A 1 229 ? 24.140 -2.483 -32.135 1.00 93.19 229 GLU A CA 1
ATOM 1698 C C . GLU A 1 229 ? 23.852 -2.049 -30.689 1.00 93.19 229 GLU A C 1
ATOM 1700 O O . GLU A 1 229 ? 24.647 -2.291 -29.774 1.00 93.19 229 GLU A O 1
ATOM 1705 N N . ALA A 1 230 ? 22.684 -1.446 -30.451 1.00 91.38 230 ALA A N 1
ATOM 1706 C CA . ALA A 1 230 ? 22.271 -1.015 -29.121 1.00 91.38 230 ALA A CA 1
ATOM 1707 C C . ALA A 1 230 ? 22.129 -2.208 -28.167 1.00 91.38 230 ALA A C 1
ATOM 1709 O O . ALA A 1 230 ? 22.641 -2.159 -27.048 1.00 91.38 230 ALA A O 1
ATOM 1710 N N . GLY A 1 231 ? 21.503 -3.300 -28.618 1.00 90.94 231 GLY A N 1
ATOM 1711 C CA . GLY A 1 231 ? 21.335 -4.526 -27.844 1.00 90.94 231 GLY A CA 1
ATOM 1712 C C . GLY A 1 231 ? 22.670 -5.145 -27.437 1.00 90.94 231 GLY A C 1
ATOM 1713 O O . GLY A 1 231 ? 22.894 -5.381 -26.251 1.00 90.94 231 GLY A O 1
ATOM 1714 N N . SER A 1 232 ? 23.592 -5.345 -28.383 1.00 91.12 232 SER A N 1
ATOM 1715 C CA . SER A 1 232 ? 24.909 -5.936 -28.093 1.00 91.12 232 SER A CA 1
ATOM 1716 C C . SER A 1 232 ? 25.748 -5.078 -27.137 1.00 91.12 232 SER A C 1
ATOM 1718 O O . SER A 1 232 ? 26.380 -5.608 -26.220 1.00 91.12 232 SER A O 1
ATOM 1720 N N . THR A 1 233 ? 25.688 -3.752 -27.282 1.00 91.50 233 THR A N 1
ATOM 1721 C CA . THR A 1 233 ? 26.411 -2.809 -26.418 1.00 91.50 233 THR A CA 1
ATOM 1722 C C . THR A 1 233 ? 25.821 -2.759 -25.005 1.00 91.50 233 THR A C 1
ATOM 1724 O O . THR A 1 233 ? 26.554 -2.681 -24.017 1.00 91.50 233 THR A O 1
ATOM 1727 N N . ARG A 1 234 ? 24.489 -2.789 -24.884 1.00 93.19 234 ARG A N 1
ATOM 1728 C CA . ARG A 1 234 ? 23.778 -2.580 -23.611 1.00 93.19 234 ARG A CA 1
ATOM 1729 C C . ARG A 1 234 ? 23.544 -3.862 -22.822 1.00 93.19 234 ARG A C 1
ATOM 1731 O O . ARG A 1 234 ? 23.332 -3.772 -21.616 1.00 93.19 234 ARG A O 1
ATOM 1738 N N . LEU A 1 235 ? 23.636 -5.033 -23.452 1.00 91.06 235 LEU A N 1
ATOM 1739 C CA . LEU A 1 235 ? 23.386 -6.318 -22.797 1.00 91.06 235 LEU A CA 1
ATOM 1740 C C . LEU A 1 235 ? 24.248 -6.504 -21.541 1.00 91.06 235 LEU A C 1
ATOM 1742 O O . LEU A 1 235 ? 23.724 -6.821 -20.479 1.00 91.06 235 LEU A O 1
ATOM 1746 N N . ARG A 1 236 ? 25.563 -6.263 -21.635 1.00 91.75 236 ARG A N 1
ATOM 1747 C CA . ARG A 1 236 ? 26.482 -6.433 -20.495 1.00 91.75 236 ARG A CA 1
ATOM 1748 C C . ARG A 1 236 ? 26.154 -5.483 -19.327 1.00 91.75 236 ARG A C 1
ATOM 1750 O O . ARG A 1 236 ? 25.992 -5.988 -18.218 1.00 91.75 236 ARG A O 1
ATOM 1757 N N . PRO A 1 237 ? 26.010 -4.156 -19.535 1.00 91.81 237 PRO A N 1
ATOM 1758 C CA . PRO A 1 237 ? 25.570 -3.249 -18.474 1.00 91.81 237 PRO A CA 1
ATOM 1759 C C . PRO A 1 237 ? 24.213 -3.607 -17.856 1.00 91.81 237 PRO A C 1
ATOM 1761 O O . PRO A 1 237 ? 24.090 -3.585 -16.637 1.00 91.81 237 PRO A O 1
ATOM 1764 N N . ILE A 1 238 ? 23.208 -3.955 -18.670 1.00 91.38 238 ILE A N 1
ATOM 1765 C CA . ILE A 1 238 ? 21.858 -4.282 -18.177 1.00 91.38 238 ILE A CA 1
ATOM 1766 C C . ILE A 1 238 ? 21.878 -5.565 -17.335 1.00 91.38 238 ILE A C 1
ATOM 1768 O O . ILE A 1 238 ? 21.244 -5.626 -16.286 1.00 91.38 238 ILE A O 1
ATOM 1772 N N . LEU A 1 239 ? 22.634 -6.584 -17.751 1.00 91.00 239 LEU A N 1
ATOM 1773 C CA . LEU A 1 239 ? 22.790 -7.806 -16.958 1.00 91.00 239 LEU A CA 1
ATOM 1774 C C . LEU A 1 239 ? 23.533 -7.544 -15.645 1.00 91.00 239 LEU A C 1
ATOM 1776 O O . LEU A 1 239 ? 23.167 -8.111 -14.621 1.00 91.00 239 LEU A O 1
ATOM 1780 N N . MET A 1 240 ? 24.543 -6.670 -15.654 1.00 91.88 240 MET A N 1
ATOM 1781 C CA . MET A 1 240 ? 25.266 -6.295 -14.439 1.00 91.88 240 MET A CA 1
ATOM 1782 C C . MET A 1 240 ? 24.339 -5.630 -13.415 1.00 91.88 240 MET A C 1
ATOM 1784 O O . MET A 1 240 ? 24.382 -6.003 -12.245 1.00 91.88 240 MET A O 1
ATOM 1788 N N . THR A 1 241 ? 23.480 -4.693 -13.839 1.00 90.50 241 THR A N 1
ATOM 1789 C CA . THR A 1 241 ? 22.524 -4.050 -12.924 1.00 90.50 241 THR A CA 1
ATOM 1790 C C . THR A 1 241 ? 21.469 -5.032 -12.434 1.00 90.50 241 THR A C 1
ATOM 1792 O O . THR A 1 241 ? 21.219 -5.084 -11.236 1.00 90.50 241 THR A O 1
ATOM 1795 N N . ALA A 1 242 ? 20.918 -5.873 -13.315 1.00 87.62 242 ALA A N 1
ATOM 1796 C CA . ALA A 1 242 ? 19.928 -6.876 -12.931 1.00 87.62 242 ALA A CA 1
ATOM 1797 C C . ALA A 1 242 ? 20.474 -7.876 -11.897 1.00 87.62 242 ALA A C 1
ATOM 1799 O O . ALA A 1 242 ? 19.833 -8.114 -10.878 1.00 87.62 242 ALA A O 1
ATOM 1800 N N . ILE A 1 243 ? 21.672 -8.426 -12.122 1.00 90.75 243 ILE A N 1
ATOM 1801 C CA . ILE A 1 243 ? 22.302 -9.372 -11.188 1.00 90.75 243 ILE A CA 1
ATOM 1802 C C . ILE A 1 243 ? 22.624 -8.686 -9.859 1.00 90.75 243 ILE A C 1
ATOM 1804 O O . ILE A 1 243 ? 22.390 -9.275 -8.808 1.00 90.75 243 ILE A O 1
ATOM 1808 N N . ALA A 1 244 ? 23.118 -7.445 -9.889 1.00 89.75 244 ALA A N 1
ATOM 1809 C CA . ALA A 1 244 ? 23.396 -6.689 -8.673 1.00 89.75 244 ALA A CA 1
ATOM 1810 C C . ALA A 1 244 ? 22.123 -6.416 -7.859 1.00 89.75 244 ALA A C 1
ATOM 1812 O O . ALA A 1 244 ? 22.156 -6.548 -6.647 1.00 89.75 244 ALA A O 1
ATOM 1813 N N . THR A 1 245 ? 21.003 -6.077 -8.506 1.00 86.75 245 THR A N 1
ATOM 1814 C CA . THR A 1 245 ? 19.720 -5.858 -7.819 1.00 86.75 245 THR A CA 1
ATOM 1815 C C . THR A 1 245 ? 19.126 -7.149 -7.260 1.00 86.75 245 THR A C 1
ATOM 1817 O O . THR A 1 245 ? 18.516 -7.110 -6.203 1.00 86.75 245 THR A O 1
ATOM 1820 N N . ILE A 1 246 ? 19.281 -8.283 -7.950 1.00 84.50 246 ILE A N 1
ATOM 1821 C CA . ILE A 1 246 ? 18.767 -9.581 -7.476 1.00 84.50 246 ILE A CA 1
ATOM 1822 C C . ILE A 1 246 ? 19.637 -10.152 -6.346 1.00 84.50 246 ILE A C 1
ATOM 1824 O O . ILE A 1 246 ? 19.128 -10.851 -5.476 1.00 84.50 246 ILE A O 1
ATOM 1828 N N . GLY A 1 247 ? 20.950 -9.914 -6.391 1.00 81.44 247 GLY A N 1
ATOM 1829 C CA . GLY A 1 247 ? 21.910 -10.457 -5.428 1.00 81.44 247 GLY A CA 1
ATOM 1830 C C . GLY A 1 247 ? 22.195 -9.575 -4.209 1.00 81.44 247 GLY A C 1
ATOM 1831 O O . GLY A 1 247 ? 22.949 -10.020 -3.344 1.00 81.44 247 GLY A O 1
ATOM 1832 N N . ALA A 1 248 ? 21.665 -8.349 -4.168 1.00 73.50 248 ALA A N 1
ATOM 1833 C CA . ALA A 1 248 ? 21.764 -7.424 -3.035 1.00 73.50 248 ALA A CA 1
ATOM 1834 C C . ALA A 1 248 ? 20.580 -7.602 -2.082 1.00 73.50 248 ALA A C 1
ATOM 1836 O O . ALA A 1 248 ? 20.830 -7.566 -0.857 1.00 73.50 248 ALA A O 1
#

Organism: NCBI:txid1648923

pLDDT: mean 84.6, std 7.96, range [56.53, 95.12]

InterPro domains:
  IPR001036 Acriflavin resistance protein [PF00873] (1-246)
  IPR001036 Acriflavin resistance protein [PR00702] (133-156)
  IPR001036 Acriflavin resistance protein [PR00702] (160-181)
  IPR001036 Acriflavin resistance protein [PR00702] (188-212)
  IPR001036 Acriflavin resistance protein [PTHR32063] (2-247)
  IPR027463 Multidrug efflux transporter AcrB TolC docking domain, DN/DC subdomains [G3DSA:3.30.2090.10] (2-78)
  IPR027463 Multidrug efflux transporter AcrB TolC docking domain, DN/DC subdomains [SSF82714] (2-73)